Protein AF-A0A1Y2CXF2-F1 (afdb_monomer)

Solvent-accessible surface area (backbone atoms only — not comparable to full-atom values): 12337 Å² total; per-residue (Å²): 125,66,73,63,53,60,56,52,53,52,53,52,51,53,53,52,52,53,52,50,50,51,52,50,50,55,53,60,70,56,58,72,62,42,77,23,60,43,52,67,49,45,52,50,40,55,76,68,58,52,43,32,39,36,32,73,41,56,40,57,37,80,70,71,68,48,72,56,66,70,87,44,50,42,41,35,44,30,26,78,39,49,83,23,34,49,34,32,74,50,54,87,22,40,49,37,45,48,60,24,54,30,40,37,40,32,25,20,22,35,40,19,25,39,38,40,29,52,36,43,35,32,41,40,33,43,29,36,42,27,31,41,40,36,37,47,33,52,60,88,17,33,40,38,39,31,44,33,40,38,40,54,69,49,85,66,75,33,58,45,37,30,39,39,29,43,10,39,36,37,42,31,52,25,39,42,43,38,36,90,35,28,72,49,21,33,30,35,37,38,62,87,82,78,79,61,98,83,57,93,73,50,24,38,37,40,39,30,57,26,41,37,33,8,77,62,62,14,26,51,73,44,75,41,69,61,46,78,45,79,40,81,56,48,81,40,52,57,30,62,74,66,89,72,56,79,92,127

Foldseek 3Di:
DVVVVVVVVVVVVVVVVVVVVVVVVVVVVPQPAQEDAEQVSVVVCLVVLPQHYEDAAAYEHADQEDASDDPALHHAYEYPAQDHEYEYPPQAGDYAYENHCYAHYYHYEYSHEAHAYQHQEYEYELYEYAAAYEYHYAQNGEDEHENYEYDHPDPAADQERYEHEHYAYEAYLYEFEADLSHQEEPYEYEYPPPDDPPDPSAREYEYENYEYANCLRYAHYHYDSHDYDYYNYYYYNHHDDPVNDDDD

Radius of gyration: 22.52 Å; Cα contacts (8 Å, |Δi|>4): 630; chains: 1; bounding box: 72×64×46 Å

Structure (mmCIF, N/CA/C/O backbone):
data_AF-A0A1Y2CXF2-F1
#
_entry.id   AF-A0A1Y2CXF2-F1
#
loop_
_atom_site.group_PDB
_atom_site.id
_atom_site.type_symbol
_atom_site.label_atom_id
_atom_site.label_alt_id
_atom_site.label_comp_id
_atom_site.label_asym_id
_atom_site.label_entity_id
_atom_site.label_seq_id
_atom_site.pdbx_PDB_ins_code
_atom_site.Cartn_x
_atom_site.Cartn_y
_atom_site.Cartn_z
_atom_site.occupancy
_atom_site.B_iso_or_equiv
_atom_site.auth_seq_id
_atom_site.auth_comp_id
_atom_site.auth_asym_id
_atom_site.auth_atom_id
_atom_site.pdbx_PDB_model_num
ATOM 1 N N . MET A 1 1 ? -47.284 -47.252 11.887 1.00 52.62 1 MET A N 1
ATOM 2 C CA . MET A 1 1 ? -47.398 -45.882 11.332 1.00 52.62 1 MET A CA 1
ATOM 3 C C . MET A 1 1 ? -46.716 -44.832 12.223 1.00 52.62 1 MET A C 1
ATOM 5 O O . MET A 1 1 ? -46.352 -43.782 11.717 1.00 52.62 1 MET A O 1
ATOM 9 N N . GLU A 1 2 ? -46.455 -45.125 13.503 1.00 51.06 2 GLU A N 1
ATOM 10 C CA . GLU A 1 2 ? -45.853 -44.188 14.473 1.00 51.06 2 GLU A CA 1
ATOM 11 C C . GLU A 1 2 ? -44.337 -43.960 14.299 1.00 51.06 2 GLU A C 1
ATOM 13 O O . GLU A 1 2 ? -43.835 -42.869 14.559 1.00 51.06 2 GLU A O 1
ATOM 18 N N . THR A 1 3 ? -43.596 -44.937 13.769 1.00 52.00 3 THR A N 1
ATOM 19 C CA . THR A 1 3 ? -42.131 -44.864 13.603 1.00 52.00 3 THR A CA 1
ATOM 20 C C . THR A 1 3 ? -41.674 -43.797 12.599 1.00 52.00 3 THR A C 1
ATOM 22 O O . THR A 1 3 ? -40.593 -43.230 12.744 1.00 52.00 3 THR A O 1
ATOM 25 N N . ASN A 1 4 ? -42.511 -43.465 11.611 1.00 54.91 4 ASN A N 1
ATOM 26 C CA . ASN A 1 4 ? -42.207 -42.425 10.622 1.00 54.91 4 ASN A CA 1
ATOM 27 C C . ASN A 1 4 ? -42.399 -41.002 11.171 1.00 54.91 4 ASN A C 1
ATOM 29 O O . ASN A 1 4 ? -41.762 -40.073 10.678 1.00 54.91 4 ASN A O 1
ATOM 33 N N . PHE A 1 5 ? -43.227 -40.820 12.205 1.00 49.09 5 PHE A N 1
ATOM 34 C CA . PHE A 1 5 ? -43.525 -39.500 12.766 1.00 49.09 5 PHE A CA 1
ATOM 35 C C . PHE A 1 5 ? -42.391 -38.997 13.673 1.00 49.09 5 PHE A C 1
ATOM 37 O O . PHE A 1 5 ? -41.934 -37.863 13.530 1.00 49.09 5 PHE A O 1
ATOM 44 N N . TYR A 1 6 ? -41.839 -39.875 14.520 1.00 48.81 6 TYR A N 1
ATOM 45 C CA . TYR A 1 6 ? -40.684 -39.552 15.369 1.00 48.81 6 TYR A CA 1
ATOM 46 C C . TYR A 1 6 ? -39.416 -39.232 14.564 1.00 48.81 6 TYR A C 1
ATOM 48 O O . TYR A 1 6 ? -38.646 -38.357 14.957 1.00 48.81 6 TYR A O 1
ATOM 56 N N . CYS A 1 7 ? -39.216 -39.887 13.414 1.00 46.75 7 CYS A N 1
ATOM 57 C CA . CYS A 1 7 ? -38.092 -39.597 12.519 1.00 46.75 7 CYS A CA 1
ATOM 58 C C . CYS A 1 7 ? -38.223 -38.224 11.834 1.00 46.75 7 CYS A C 1
ATOM 60 O O . CYS A 1 7 ? -37.221 -37.551 11.591 1.00 46.75 7 CYS A O 1
ATOM 62 N N . LEU A 1 8 ? -39.450 -37.784 11.534 1.00 42.81 8 LEU A N 1
ATOM 63 C CA . LEU A 1 8 ? -39.688 -36.470 10.936 1.00 42.81 8 LEU A CA 1
ATOM 64 C C . LEU A 1 8 ? -39.464 -35.339 11.951 1.00 42.81 8 LEU A C 1
ATOM 66 O O . LEU A 1 8 ? -38.805 -34.350 11.633 1.00 42.81 8 LEU A O 1
ATOM 70 N N . ILE A 1 9 ? -39.962 -35.510 13.181 1.00 50.56 9 ILE A N 1
ATOM 71 C CA . ILE A 1 9 ? -39.799 -34.526 14.261 1.00 50.56 9 ILE A CA 1
ATOM 72 C C . ILE A 1 9 ? -38.324 -34.387 14.652 1.00 50.56 9 ILE A C 1
ATOM 74 O O . ILE A 1 9 ? -37.839 -33.265 14.795 1.00 50.56 9 ILE A O 1
ATOM 78 N N . SER A 1 10 ? -37.579 -35.492 14.763 1.00 50.34 10 SER A N 1
ATOM 79 C CA . SER A 1 10 ? -36.151 -35.430 15.101 1.00 50.34 10 SER A CA 1
ATOM 80 C C . SER A 1 10 ? -35.319 -34.734 14.019 1.00 50.34 10 SER A C 1
ATOM 82 O O . SER A 1 10 ? -34.445 -33.936 14.348 1.00 50.34 10 SER A O 1
ATOM 84 N N . LYS A 1 11 ? -35.629 -34.939 12.730 1.00 48.66 11 LYS A N 1
ATOM 85 C CA . LYS A 1 11 ? -34.981 -34.217 11.618 1.00 48.66 11 LYS A CA 1
ATOM 86 C C . LYS A 1 11 ? -35.267 -32.712 11.633 1.00 48.66 11 LYS A C 1
ATOM 88 O O . LYS A 1 11 ? -34.355 -31.928 11.377 1.00 48.66 11 LYS A O 1
ATOM 93 N N . LEU A 1 12 ? -36.498 -32.311 11.959 1.00 48.59 12 LEU A N 1
ATOM 94 C CA . LEU A 1 12 ? -36.887 -30.899 12.079 1.00 48.59 12 LEU A CA 1
ATOM 95 C C . LEU A 1 12 ? -36.193 -30.204 13.265 1.00 48.59 12 LEU A C 1
ATOM 97 O O . LEU A 1 12 ? -35.735 -29.070 13.127 1.00 48.59 12 LEU A O 1
ATOM 101 N N . TYR A 1 13 ? -36.048 -30.891 14.403 1.00 52.28 13 TYR A N 1
ATOM 102 C CA . TYR A 1 13 ? -35.311 -30.374 15.565 1.00 52.28 13 TYR A CA 1
ATOM 103 C C . TYR A 1 13 ? -33.817 -30.193 15.274 1.00 52.28 13 TYR A C 1
ATOM 105 O O . TYR A 1 13 ? -33.268 -29.123 15.531 1.00 52.28 13 TYR A O 1
ATOM 113 N N . ILE A 1 14 ? -33.183 -31.189 14.644 1.00 59.56 14 ILE A N 1
ATOM 114 C CA . ILE A 1 14 ? -31.771 -31.114 14.239 1.00 59.56 14 ILE A CA 1
ATOM 115 C C . ILE A 1 14 ? -31.542 -29.940 13.273 1.00 59.56 14 ILE A C 1
ATOM 117 O O . ILE A 1 14 ? -30.559 -29.215 13.414 1.00 59.56 14 ILE A O 1
ATOM 121 N N . GLN A 1 15 ? -32.462 -29.689 12.332 1.00 64.38 15 GLN A N 1
ATOM 122 C CA . GLN A 1 15 ? -32.388 -28.514 11.453 1.00 64.38 15 GLN A CA 1
ATOM 123 C C . GLN A 1 15 ? -32.484 -27.187 12.221 1.00 64.38 15 GLN A C 1
ATOM 125 O O . GLN A 1 15 ? -31.713 -26.272 11.938 1.00 64.38 15 GLN A O 1
ATOM 130 N N . SER A 1 16 ? -33.383 -27.077 13.205 1.00 68.31 16 SER A N 1
ATOM 131 C CA . SER A 1 16 ? -33.512 -25.882 14.056 1.00 68.31 16 SER A CA 1
ATOM 132 C C . SER A 1 16 ? -32.234 -25.605 14.856 1.00 68.31 16 SER A C 1
ATOM 134 O O . SER A 1 16 ? -31.790 -24.458 14.942 1.00 68.31 16 SER A O 1
ATOM 136 N N . ASP A 1 17 ? -31.618 -26.640 15.426 1.00 66.94 17 ASP A N 1
ATOM 137 C CA . ASP A 1 17 ? -30.418 -26.479 16.248 1.00 66.94 17 ASP A CA 1
ATOM 138 C C . ASP A 1 17 ? -29.181 -26.150 15.402 1.00 66.94 17 ASP A C 1
ATOM 140 O O . ASP A 1 17 ? -28.388 -25.292 15.789 1.00 66.94 17 ASP A O 1
ATOM 144 N N . ILE A 1 18 ? -29.069 -26.713 14.193 1.00 69.25 18 ILE A N 1
ATOM 145 C CA . ILE A 1 18 ? -28.037 -26.325 13.218 1.00 69.25 18 ILE A CA 1
ATOM 146 C C . ILE A 1 18 ? -28.181 -24.848 12.826 1.00 69.25 18 ILE A C 1
ATOM 148 O O . ILE A 1 18 ? -27.180 -24.136 12.775 1.00 69.25 18 ILE A O 1
ATOM 152 N N . ILE A 1 19 ? -29.407 -24.358 12.599 1.00 67.38 19 ILE A N 1
ATOM 153 C CA . ILE A 1 19 ? -29.660 -22.944 12.272 1.00 67.38 19 ILE A CA 1
ATOM 154 C C . ILE A 1 19 ? -29.266 -22.033 13.439 1.00 67.38 19 ILE A C 1
ATOM 156 O O . ILE A 1 19 ? -28.632 -21.005 13.215 1.00 67.38 19 ILE A O 1
ATOM 160 N N . LYS A 1 20 ? -29.580 -22.410 14.684 1.00 64.44 20 LYS A N 1
ATOM 161 C CA . LYS A 1 20 ? -29.171 -21.646 15.875 1.00 64.44 20 LYS A CA 1
ATOM 162 C C . LYS A 1 20 ? -27.658 -21.619 16.047 1.00 64.44 20 LYS A C 1
ATOM 164 O O . LYS A 1 20 ? -27.123 -20.560 16.350 1.00 64.44 20 LYS A O 1
ATOM 169 N N . ILE A 1 21 ? -26.971 -22.738 15.816 1.00 70.31 21 ILE A N 1
ATOM 170 C CA . ILE A 1 21 ? -25.505 -22.808 15.858 1.00 70.31 21 ILE A CA 1
ATOM 171 C C . ILE A 1 21 ? -24.900 -21.930 14.759 1.00 70.31 21 ILE A C 1
ATOM 173 O O . ILE A 1 21 ? -23.973 -21.180 15.037 1.00 70.31 21 ILE A O 1
ATOM 177 N N . LEU A 1 22 ? -25.452 -21.946 13.542 1.00 58.00 22 LEU A N 1
ATOM 178 C CA . LEU A 1 22 ? -25.033 -21.054 12.454 1.00 58.00 22 LEU A CA 1
ATOM 179 C C . LEU A 1 22 ? -25.252 -19.579 12.803 1.00 58.00 22 LEU A C 1
ATOM 181 O O . LEU A 1 22 ? -24.360 -18.765 12.587 1.00 58.00 22 LEU A O 1
ATOM 185 N N . PHE A 1 23 ? -26.398 -19.234 13.389 1.00 57.88 23 PHE A N 1
ATOM 186 C CA . PHE A 1 23 ? -26.692 -17.869 13.825 1.00 57.88 23 PHE A CA 1
ATOM 187 C C . PHE A 1 23 ? -25.761 -17.431 14.966 1.00 57.88 23 PHE A C 1
ATOM 189 O O . PHE A 1 23 ? -25.253 -16.314 14.959 1.00 57.88 23 PHE A O 1
ATOM 196 N N . PHE A 1 24 ? -25.463 -18.331 15.906 1.00 50.69 24 PHE A N 1
ATOM 197 C CA . PHE A 1 24 ? -24.523 -18.097 17.000 1.00 50.69 24 PHE A CA 1
ATOM 198 C C . PHE A 1 24 ? -23.081 -17.954 16.493 1.00 50.69 24 PHE A C 1
ATOM 200 O O . PHE A 1 24 ? -22.360 -17.076 16.952 1.00 50.69 24 PHE A O 1
ATOM 207 N N . LEU A 1 25 ? -22.676 -18.738 15.489 1.00 51.53 25 LEU A N 1
ATOM 208 C CA . LEU A 1 25 ? -21.384 -18.600 14.811 1.00 51.53 25 LEU A CA 1
ATOM 209 C C . LEU A 1 25 ? -21.285 -17.270 14.052 1.00 51.53 25 LEU A C 1
ATOM 211 O O . LEU A 1 25 ? -20.259 -16.609 14.145 1.00 51.53 25 LEU A O 1
ATOM 215 N N . ILE A 1 26 ? -22.350 -16.823 13.377 1.00 52.09 26 ILE A N 1
ATOM 216 C CA . ILE A 1 26 ? -22.405 -15.498 12.732 1.00 52.09 26 ILE A CA 1
ATOM 217 C C . ILE A 1 26 ? -22.283 -14.371 13.774 1.00 52.09 26 ILE A C 1
ATOM 219 O O . ILE A 1 26 ? -21.580 -13.391 13.536 1.00 52.09 26 ILE A O 1
ATOM 223 N N . ILE A 1 27 ? -22.906 -14.521 14.949 1.00 49.94 27 ILE A N 1
ATOM 224 C CA . ILE A 1 27 ? -22.778 -13.568 16.064 1.00 49.94 27 ILE A CA 1
ATOM 225 C C . ILE A 1 27 ? -21.357 -13.580 16.655 1.00 49.94 27 ILE A C 1
ATOM 227 O O . ILE A 1 27 ? -20.833 -12.517 16.966 1.00 49.94 27 ILE A O 1
ATOM 231 N N . ILE A 1 28 ? -20.699 -14.741 16.759 1.00 49.50 28 ILE A N 1
ATOM 232 C CA . ILE A 1 28 ? -19.307 -14.849 17.237 1.00 49.50 28 ILE A CA 1
ATOM 233 C C . ILE A 1 28 ? -18.312 -14.249 16.230 1.00 49.50 28 ILE A C 1
ATOM 235 O O . ILE A 1 28 ? -17.303 -13.681 16.640 1.00 49.50 28 ILE A O 1
ATOM 239 N N . ILE A 1 29 ? -18.589 -14.337 14.922 1.00 48.34 29 ILE A N 1
ATOM 240 C CA . ILE A 1 29 ? -17.755 -13.722 13.873 1.00 48.34 29 ILE A CA 1
ATOM 241 C C . ILE A 1 29 ? -17.893 -12.187 13.875 1.00 48.34 29 ILE A C 1
ATOM 243 O O . ILE A 1 29 ? -16.961 -11.495 13.464 1.00 48.34 29 ILE A O 1
ATOM 247 N N . ASN A 1 30 ? -18.971 -11.634 14.447 1.00 44.06 30 ASN A N 1
ATOM 248 C CA . ASN A 1 30 ? -19.023 -10.236 14.893 1.00 44.06 30 ASN A CA 1
ATOM 249 C C . ASN A 1 30 ? -18.208 -10.042 16.184 1.00 44.06 30 ASN A C 1
ATOM 251 O O . ASN A 1 30 ? -18.693 -9.528 17.191 1.00 44.06 30 ASN A O 1
ATOM 255 N N . VAL A 1 31 ? -16.932 -10.430 16.141 1.00 57.34 31 VAL A N 1
ATOM 256 C CA . VAL A 1 31 ? -15.910 -9.930 17.058 1.00 57.34 31 VAL A CA 1
ATOM 257 C C . VAL A 1 31 ? -15.985 -8.407 16.988 1.00 57.34 31 VAL A C 1
ATOM 259 O O . VAL A 1 31 ? -15.728 -7.841 15.927 1.00 57.34 31 VAL A O 1
ATOM 262 N N . ASN A 1 32 ? -16.429 -7.797 18.094 1.00 69.62 32 ASN A N 1
ATOM 263 C CA . ASN A 1 32 ? -16.826 -6.394 18.244 1.00 69.62 32 ASN A CA 1
ATOM 264 C C . ASN A 1 32 ? -16.016 -5.442 17.356 1.00 69.62 32 ASN A C 1
ATOM 266 O O . ASN A 1 32 ? -14.945 -4.972 17.742 1.00 69.62 32 ASN A O 1
ATOM 270 N N . ALA A 1 33 ? -16.540 -5.160 16.163 1.00 84.94 33 ALA A N 1
ATOM 271 C CA . ALA A 1 33 ? -16.010 -4.095 15.339 1.00 84.94 33 ALA A CA 1
ATOM 272 C C . ALA A 1 33 ? -16.284 -2.780 16.067 1.00 84.94 33 ALA A C 1
ATOM 274 O O . ALA A 1 33 ? -17.420 -2.526 16.472 1.00 84.94 33 ALA A O 1
ATOM 275 N N . ILE A 1 34 ? -15.257 -1.954 16.243 1.00 91.25 34 ILE A N 1
ATOM 276 C CA . ILE A 1 34 ? -15.450 -0.618 16.800 1.00 91.25 34 ILE A CA 1
ATOM 277 C C . ILE A 1 34 ? -15.646 0.345 15.641 1.00 91.25 34 ILE A C 1
ATOM 279 O O . ILE A 1 34 ? -14.780 0.503 14.779 1.00 91.25 34 ILE A O 1
ATOM 283 N N . GLU A 1 35 ? -16.816 0.967 15.613 1.00 95.75 35 GLU A N 1
ATOM 284 C CA . GLU A 1 35 ? -17.122 2.037 14.678 1.00 95.75 35 GLU A CA 1
ATOM 285 C C . GLU A 1 35 ? -16.543 3.346 15.214 1.00 95.75 35 GLU A C 1
ATOM 287 O O . GLU A 1 35 ? -16.724 3.670 16.387 1.00 95.75 35 GLU A O 1
ATOM 292 N N . VAL A 1 36 ? -15.833 4.085 14.365 1.00 95.44 36 VAL A N 1
ATOM 293 C CA . VAL A 1 36 ? -15.164 5.333 14.746 1.00 95.44 36 VAL A CA 1
ATOM 294 C C . VAL A 1 36 ? -15.432 6.424 13.714 1.00 95.44 36 VAL A C 1
ATOM 296 O O . VAL A 1 36 ? -15.484 6.166 12.508 1.00 95.44 36 VAL A O 1
ATOM 299 N N . SER A 1 37 ? -15.592 7.651 14.190 1.00 97.50 37 SER A N 1
ATOM 300 C CA . SER A 1 37 ? -15.962 8.828 13.399 1.00 97.50 37 SER A CA 1
ATOM 301 C C . SER A 1 37 ? -15.04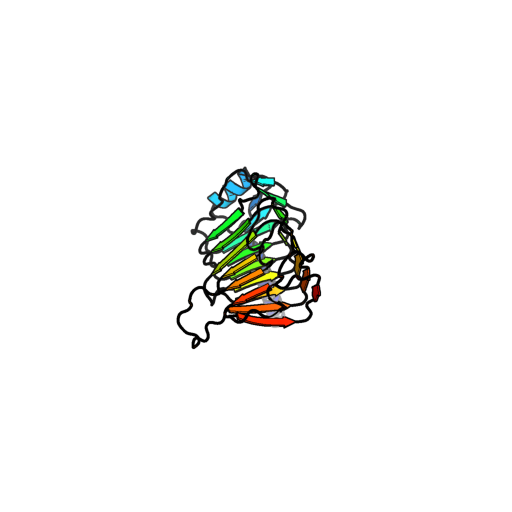3 10.037 13.633 1.00 97.50 37 SER A C 1
ATOM 303 O O . SER A 1 37 ? -15.229 11.100 13.035 1.00 97.50 37 SER A O 1
ATOM 305 N N . ASN A 1 38 ? -14.066 9.915 14.529 1.00 96.12 38 ASN A N 1
ATOM 306 C CA . ASN A 1 38 ? -13.098 10.961 14.843 1.00 96.12 38 ASN A CA 1
ATOM 307 C C . ASN A 1 38 ? -11.798 10.358 15.401 1.00 96.12 38 ASN A C 1
ATOM 309 O O . ASN A 1 38 ? -11.691 9.153 15.641 1.00 96.12 38 ASN A O 1
ATOM 313 N N . GLU A 1 39 ? -10.799 11.219 15.594 1.00 93.25 39 GLU A N 1
ATOM 314 C CA . GLU A 1 39 ? -9.476 10.838 16.092 1.00 93.25 39 GLU A CA 1
ATOM 315 C C . GLU A 1 39 ? -9.514 10.216 17.497 1.00 93.25 39 GLU A C 1
ATOM 317 O O . GLU A 1 39 ? -8.798 9.245 17.745 1.00 93.25 39 GLU A O 1
ATOM 322 N N . ASP A 1 40 ? -10.340 10.736 18.407 1.00 92.44 40 ASP A N 1
ATOM 323 C CA . ASP A 1 40 ? -10.402 10.249 19.789 1.00 92.44 40 ASP A CA 1
ATOM 324 C C . ASP A 1 40 ? -10.997 8.837 19.858 1.00 92.44 40 ASP A C 1
ATOM 326 O O . ASP A 1 40 ? -10.463 7.962 20.539 1.00 92.44 40 ASP A O 1
ATOM 330 N N . GLU A 1 41 ? -12.055 8.571 19.092 1.00 94.38 41 GLU A N 1
ATOM 331 C CA . GLU A 1 41 ? -12.637 7.235 18.944 1.00 94.38 41 GLU A CA 1
ATOM 332 C C . GLU A 1 41 ? -11.648 6.251 18.313 1.00 94.38 41 GLU A C 1
ATOM 334 O O . GLU A 1 41 ? -11.514 5.123 18.791 1.00 94.38 41 GLU A O 1
ATOM 339 N N . PHE A 1 42 ? -10.898 6.683 17.294 1.00 92.19 42 PHE A N 1
ATOM 340 C CA . PHE A 1 42 ? -9.849 5.868 16.681 1.00 92.19 42 PHE A CA 1
ATOM 341 C C . PHE A 1 42 ? -8.740 5.524 17.688 1.00 92.19 42 PHE A C 1
ATOM 343 O O . PHE A 1 42 ? -8.394 4.353 17.845 1.00 92.19 42 PHE A O 1
ATOM 350 N N . LYS A 1 43 ? -8.236 6.511 18.442 1.00 88.56 43 LYS A N 1
ATOM 351 C CA . LYS A 1 43 ? -7.258 6.304 19.529 1.00 88.56 43 LYS A CA 1
ATOM 352 C C . LYS A 1 43 ? -7.773 5.320 20.574 1.00 88.56 43 LYS A C 1
ATOM 354 O O . LYS A 1 43 ? -7.047 4.413 20.982 1.00 88.56 43 LYS A O 1
ATOM 359 N N . ASN A 1 44 ? -9.025 5.478 20.992 1.00 88.31 44 ASN A N 1
ATOM 360 C CA . ASN A 1 44 ? -9.646 4.599 21.974 1.00 88.31 44 ASN A CA 1
ATOM 361 C C . ASN A 1 44 ? -9.768 3.165 21.449 1.00 88.31 44 ASN A C 1
ATOM 363 O O . ASN A 1 44 ? -9.425 2.230 22.170 1.00 88.31 44 ASN A O 1
ATOM 367 N N . ALA A 1 45 ? -10.162 2.979 20.186 1.00 88.88 45 ALA A N 1
ATOM 368 C CA . ALA A 1 45 ? -10.242 1.658 19.569 1.00 88.88 45 ALA A CA 1
ATOM 369 C C . ALA A 1 45 ? -8.884 0.934 19.564 1.00 88.88 45 ALA A C 1
ATOM 371 O O . ALA A 1 45 ? -8.818 -0.259 19.879 1.00 88.88 45 ALA A O 1
ATOM 372 N N . LEU A 1 46 ? -7.801 1.666 19.283 1.00 84.75 46 LEU A N 1
ATOM 373 C CA . LEU A 1 46 ? -6.433 1.145 19.332 1.00 84.75 46 LEU A CA 1
ATOM 374 C C . LEU A 1 46 ? -5.987 0.788 20.752 1.00 84.75 46 LEU A C 1
ATOM 376 O O . LEU A 1 46 ? -5.447 -0.296 20.969 1.00 84.75 46 LEU A O 1
ATOM 380 N N . ASN A 1 47 ? -6.259 1.653 21.731 1.00 82.19 47 ASN A N 1
ATOM 381 C CA . ASN A 1 47 ? -5.916 1.414 23.138 1.00 82.19 47 ASN A CA 1
ATOM 382 C C . ASN A 1 47 ? -6.653 0.203 23.729 1.00 82.19 47 ASN A C 1
ATOM 384 O O . ASN A 1 47 ? -6.111 -0.508 24.578 1.00 82.19 47 ASN A O 1
ATOM 388 N N . LEU A 1 48 ? -7.871 -0.058 23.253 1.00 81.44 48 LEU A N 1
ATOM 389 C CA . LEU A 1 48 ? -8.658 -1.237 23.611 1.00 81.44 48 LEU A CA 1
ATOM 390 C C . LEU A 1 48 ? -8.169 -2.526 22.929 1.00 81.44 48 LEU A C 1
ATOM 392 O O . LEU A 1 48 ? -8.718 -3.589 23.202 1.00 81.44 48 LEU A O 1
ATOM 396 N N . ASN A 1 49 ? -7.113 -2.462 22.106 1.00 77.25 49 ASN A N 1
ATOM 397 C CA . ASN A 1 49 ? -6.581 -3.592 21.340 1.00 77.25 49 ASN A CA 1
ATOM 398 C C . ASN A 1 49 ? -7.645 -4.210 20.416 1.00 77.25 49 ASN A C 1
ATOM 400 O O . ASN A 1 49 ? -7.749 -5.431 20.287 1.00 77.25 49 ASN A O 1
ATOM 404 N N . SER A 1 50 ? -8.461 -3.363 19.790 1.00 80.31 50 SER A N 1
ATOM 405 C CA . SER A 1 50 ? -9.492 -3.817 18.858 1.00 80.31 50 SER A CA 1
ATOM 406 C C . SER A 1 50 ? -8.843 -4.332 17.580 1.00 80.31 50 SER A C 1
ATOM 408 O O . SER A 1 50 ? -8.054 -3.629 16.951 1.00 80.31 50 SER A O 1
ATOM 410 N N . SER A 1 51 ? -9.193 -5.550 17.174 1.00 85.81 51 SER A N 1
ATOM 411 C CA . SER A 1 51 ? -8.692 -6.161 15.939 1.00 85.81 51 SER A CA 1
ATOM 412 C C . SER A 1 51 ? -9.451 -5.709 14.691 1.00 85.81 51 SER A C 1
ATOM 414 O O . SER A 1 51 ? -8.989 -5.967 13.586 1.00 85.81 51 SER A O 1
ATOM 416 N N . ASN A 1 52 ? -10.605 -5.050 14.839 1.00 91.94 52 ASN A N 1
ATOM 417 C CA . ASN A 1 52 ? -11.472 -4.657 13.731 1.00 91.94 52 ASN A CA 1
ATOM 418 C C . ASN A 1 52 ? -12.042 -3.247 13.952 1.00 91.94 52 ASN A C 1
ATOM 420 O O . ASN A 1 52 ? -12.789 -3.016 14.905 1.00 91.94 52 ASN A O 1
ATOM 424 N N . ILE A 1 53 ? -11.675 -2.304 13.084 1.00 93.62 53 ILE A N 1
ATOM 425 C CA . ILE A 1 53 ? -12.016 -0.880 13.190 1.00 93.62 53 ILE A CA 1
ATOM 426 C C . ILE A 1 53 ? -12.712 -0.430 11.907 1.00 93.62 53 ILE A C 1
ATOM 428 O O . ILE A 1 53 ? -12.169 -0.585 10.812 1.00 93.62 53 ILE A O 1
ATOM 432 N N . ILE A 1 54 ? -13.898 0.169 12.047 1.00 96.81 54 ILE A N 1
ATOM 433 C CA . ILE A 1 54 ? -14.708 0.662 10.928 1.00 96.81 54 ILE A CA 1
ATOM 434 C C . ILE A 1 54 ? -14.777 2.188 10.977 1.00 96.81 54 ILE A C 1
ATOM 436 O O . ILE A 1 54 ? -15.424 2.762 11.849 1.00 96.81 54 ILE A O 1
ATOM 440 N N . LEU A 1 55 ? -14.167 2.856 9.999 1.00 97.56 55 LEU A N 1
ATOM 441 C CA . LEU A 1 55 ? -14.238 4.305 9.835 1.00 97.56 55 LEU A CA 1
ATOM 442 C C . LEU A 1 55 ? -15.589 4.699 9.212 1.00 97.56 55 LEU A C 1
ATOM 444 O O . LEU A 1 55 ? -15.871 4.408 8.043 1.00 97.56 55 LEU A O 1
ATOM 448 N N . LYS A 1 56 ? -16.446 5.372 9.979 1.00 97.88 56 LYS A N 1
ATOM 449 C CA . LYS A 1 56 ? -17.762 5.853 9.520 1.00 97.88 56 LYS A CA 1
ATOM 450 C C . LYS A 1 56 ? -17.708 7.209 8.834 1.00 97.88 56 LYS A C 1
ATOM 452 O O . LYS A 1 56 ? -18.551 7.495 7.989 1.00 97.88 56 LYS A O 1
ATOM 457 N N . SER A 1 57 ? -16.710 8.017 9.150 1.00 97.62 57 SER A N 1
ATOM 458 C CA . SER A 1 57 ? -16.522 9.350 8.586 1.00 97.62 57 SER A CA 1
ATOM 459 C C . SER A 1 57 ? -15.048 9.622 8.317 1.00 97.62 57 SER A C 1
ATOM 461 O O . SER A 1 57 ? -14.160 8.926 8.810 1.00 97.62 57 SER A O 1
ATOM 463 N N . SER A 1 58 ? -14.800 10.643 7.501 1.00 98.38 58 SER A N 1
ATOM 464 C CA . SER A 1 58 ? -13.455 11.140 7.233 1.00 98.38 58 SER A CA 1
ATOM 465 C C . SER A 1 58 ? -12.959 11.997 8.394 1.00 98.38 58 SER A C 1
ATOM 467 O O . SER A 1 58 ? -13.679 12.884 8.854 1.00 98.38 58 SER A O 1
ATOM 469 N N . PHE A 1 59 ? -11.718 11.787 8.823 1.00 96.69 59 PHE A N 1
ATOM 470 C CA . PHE A 1 59 ? -11.073 12.601 9.852 1.00 96.69 59 PHE A CA 1
ATOM 471 C C . PHE A 1 59 ? -9.551 12.602 9.683 1.00 96.69 59 PHE A C 1
ATOM 473 O O . PHE A 1 59 ? -8.974 11.762 8.989 1.00 96.69 59 PHE A O 1
ATOM 480 N N . SER A 1 60 ? -8.909 13.576 10.327 1.00 95.06 60 SER A N 1
ATOM 481 C CA . SER A 1 60 ? -7.454 13.703 10.355 1.00 95.06 60 SER A CA 1
ATOM 482 C C . SER A 1 60 ? -6.906 13.291 11.708 1.00 95.06 60 SER A C 1
ATOM 484 O O . SER A 1 60 ? -7.483 13.642 12.732 1.00 95.06 60 SER A O 1
ATOM 486 N N . LEU A 1 61 ? -5.765 12.617 11.696 1.00 92.06 61 LEU A N 1
ATOM 487 C CA . LEU A 1 61 ? -4.976 12.305 12.875 1.00 92.06 61 LEU A CA 1
ATOM 488 C C . LEU A 1 61 ? -3.892 13.374 13.077 1.00 92.06 61 LEU A C 1
ATOM 490 O O . LEU A 1 61 ? -3.200 13.745 12.124 1.00 92.06 61 LEU A O 1
ATOM 494 N N . ASP A 1 62 ? -3.758 13.878 14.303 1.00 85.25 62 ASP A N 1
ATOM 495 C CA . ASP A 1 62 ? -2.801 14.935 14.655 1.00 85.25 62 ASP A CA 1
ATOM 496 C C . ASP A 1 62 ? -1.421 14.382 15.032 1.00 85.25 62 ASP A C 1
ATOM 498 O O . ASP A 1 62 ? -0.400 15.014 14.784 1.00 85.25 62 ASP A O 1
ATOM 502 N N . ASN A 1 63 ? -1.386 13.178 15.610 1.00 69.50 63 ASN A N 1
ATOM 503 C CA . ASN A 1 63 ? -0.149 12.578 16.103 1.00 69.50 63 ASN A CA 1
ATOM 504 C C . ASN A 1 63 ? 0.770 12.061 14.994 1.00 69.50 63 ASN A C 1
ATOM 506 O O . ASN A 1 63 ? 0.325 11.502 13.988 1.00 69.50 63 ASN A O 1
ATOM 510 N N . ASP A 1 64 ? 2.074 12.177 15.265 1.00 59.69 64 ASP A N 1
ATOM 511 C CA . ASP A 1 64 ? 3.124 11.829 14.316 1.00 59.69 64 ASP A CA 1
ATOM 512 C C . ASP A 1 64 ? 3.229 10.335 14.002 1.00 59.69 64 ASP A C 1
ATOM 514 O O . ASP A 1 64 ? 3.610 9.970 12.892 1.00 59.69 64 ASP A O 1
ATOM 518 N N . TYR A 1 65 ? 2.842 9.475 14.950 1.00 54.19 65 TYR A N 1
ATOM 519 C CA . TYR A 1 65 ? 2.995 8.029 14.832 1.00 54.19 65 TYR A CA 1
ATOM 520 C C . TYR A 1 65 ? 1.873 7.284 15.552 1.00 54.19 65 TYR A C 1
ATOM 522 O O . TYR A 1 65 ? 1.696 7.420 16.763 1.00 54.19 65 TYR A O 1
ATOM 530 N N . TYR A 1 66 ? 1.170 6.423 14.819 1.00 61.62 66 TYR A N 1
ATOM 531 C CA . TYR A 1 66 ? 0.343 5.371 15.404 1.00 61.62 66 TYR A CA 1
ATOM 532 C C . TYR A 1 66 ? 1.065 4.044 15.201 1.00 61.62 66 TYR A C 1
ATOM 534 O O . TYR A 1 66 ? 0.869 3.368 14.192 1.00 61.62 66 TYR A O 1
ATOM 542 N N . MET A 1 67 ? 1.945 3.704 16.148 1.00 56.34 67 MET A N 1
ATOM 543 C CA . MET A 1 67 ? 2.431 2.334 16.294 1.00 56.34 67 MET A CA 1
ATOM 544 C C . MET A 1 67 ? 1.291 1.498 16.859 1.00 56.34 67 MET A C 1
ATOM 546 O O . MET A 1 67 ? 0.910 1.632 18.023 1.00 56.34 67 MET A O 1
ATOM 550 N N . LEU A 1 68 ? 0.736 0.649 16.011 1.00 60.12 68 LEU A N 1
ATOM 551 C CA . LEU A 1 68 ? -0.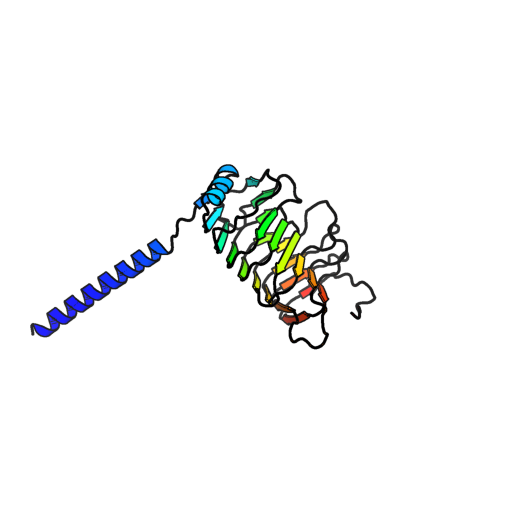293 -0.298 16.399 1.00 60.12 68 LEU A CA 1
ATOM 552 C C . LEU A 1 68 ? 0.415 -1.396 17.217 1.00 60.12 68 LEU A C 1
ATOM 554 O O . LEU A 1 68 ? 1.338 -2.044 16.728 1.00 60.12 68 LEU A O 1
ATOM 558 N N . ASN A 1 69 ? 0.104 -1.483 18.515 1.00 53.97 69 ASN A N 1
ATOM 559 C CA . ASN A 1 69 ? 0.888 -2.250 19.488 1.00 53.97 69 ASN A CA 1
ATOM 560 C C . ASN A 1 69 ? 0.611 -3.768 19.395 1.00 53.97 69 ASN A C 1
ATOM 562 O O . ASN A 1 69 ? -0.527 -4.203 19.209 1.00 53.97 69 ASN A O 1
ATOM 566 N N . SER A 1 70 ? 1.658 -4.567 19.610 1.00 54.78 70 SER A N 1
ATOM 567 C CA . SER A 1 70 ? 1.808 -6.002 19.298 1.00 54.78 70 SER A CA 1
ATOM 568 C C . SER A 1 70 ? 0.951 -6.985 20.108 1.00 54.78 70 SER A C 1
ATOM 570 O O . SER A 1 70 ? 1.113 -8.200 19.992 1.00 54.78 70 SER A O 1
ATOM 572 N N . LYS A 1 71 ? 0.024 -6.505 20.947 1.00 67.88 71 LYS A N 1
ATOM 573 C CA . LYS A 1 71 ? -0.858 -7.400 21.720 1.00 67.88 71 LYS A CA 1
ATOM 574 C C . LYS A 1 71 ? -1.866 -8.121 20.836 1.00 67.88 71 LYS A C 1
ATOM 576 O O . LYS A 1 71 ? -2.293 -9.225 21.170 1.00 67.88 71 LYS A O 1
ATOM 581 N N . VAL A 1 72 ? -2.250 -7.500 19.726 1.00 78.44 72 VAL A N 1
ATOM 582 C CA . VAL A 1 72 ? -3.145 -8.102 18.745 1.00 78.44 72 VAL A CA 1
ATOM 583 C C . VAL A 1 72 ? -2.307 -8.613 17.590 1.00 78.44 72 VAL A C 1
ATOM 585 O O . VAL A 1 72 ? -1.558 -7.859 16.984 1.00 78.44 72 VAL A O 1
ATOM 588 N N . LYS A 1 73 ? -2.459 -9.893 17.260 1.00 87.19 73 LYS A N 1
ATOM 589 C CA . LYS A 1 73 ? -1.768 -10.515 16.124 1.00 87.19 73 LYS A CA 1
ATOM 590 C C . LYS A 1 73 ? -2.369 -10.128 14.773 1.00 87.19 73 LYS A C 1
ATOM 592 O O .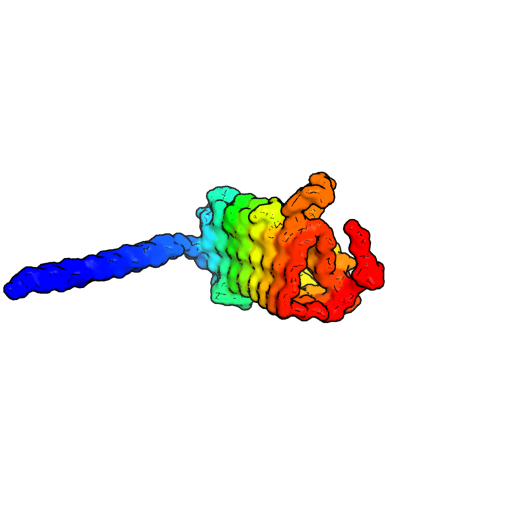 LYS A 1 73 ? -1.723 -10.283 13.741 1.00 87.19 73 LYS A O 1
ATOM 597 N N . SER A 1 74 ? -3.606 -9.638 14.766 1.00 90.12 74 SER A N 1
ATOM 598 C CA . SER A 1 74 ? -4.357 -9.331 13.551 1.00 90.12 74 SER A CA 1
ATOM 599 C C . SER A 1 74 ? -5.095 -8.007 13.678 1.00 90.12 74 SER A C 1
ATOM 601 O O . SER A 1 74 ? -5.789 -7.791 14.669 1.00 90.12 74 SER A O 1
ATOM 603 N N . ILE A 1 75 ? -4.989 -7.144 12.674 1.00 91.75 75 ILE A N 1
ATOM 604 C CA . ILE A 1 75 ? -5.735 -5.886 12.627 1.00 91.75 75 ILE A CA 1
ATOM 605 C C . ILE A 1 75 ? -6.391 -5.686 11.265 1.00 91.75 75 ILE A C 1
ATOM 607 O O . ILE A 1 75 ? -5.780 -5.918 10.224 1.00 91.75 75 ILE A O 1
ATOM 611 N N . ARG A 1 76 ? -7.638 -5.222 11.292 1.00 94.56 76 ARG A N 1
ATOM 612 C CA . ARG A 1 76 ? -8.444 -4.868 10.131 1.00 94.56 76 ARG A CA 1
ATOM 613 C C . ARG A 1 76 ? -8.963 -3.439 10.288 1.00 94.56 76 ARG A C 1
ATOM 615 O O . ARG A 1 76 ? -9.625 -3.129 11.276 1.00 94.56 76 ARG A O 1
ATOM 622 N N . ILE A 1 77 ? -8.655 -2.571 9.325 1.00 95.44 77 ILE A N 1
ATOM 623 C CA . ILE A 1 77 ? -9.117 -1.176 9.264 1.00 95.44 77 ILE A CA 1
ATOM 624 C C . ILE A 1 77 ? -9.907 -0.984 7.972 1.00 95.44 77 ILE A C 1
ATOM 626 O O . ILE A 1 77 ? -9.366 -1.125 6.876 1.00 95.44 77 ILE A O 1
ATOM 630 N N . ILE A 1 78 ? -11.188 -0.645 8.095 1.00 97.25 78 ILE A N 1
ATOM 631 C CA . ILE A 1 78 ? -12.123 -0.603 6.968 1.00 97.25 78 ILE A CA 1
ATOM 632 C C . ILE A 1 78 ? -12.810 0.752 6.929 1.00 97.25 78 ILE A C 1
ATOM 634 O O . ILE A 1 78 ? -13.306 1.224 7.948 1.00 97.25 78 ILE A O 1
ATOM 638 N N . GLY A 1 79 ? -12.921 1.367 5.758 1.00 97.81 79 GLY A N 1
ATOM 639 C CA . GLY A 1 79 ? -13.860 2.468 5.567 1.00 97.81 79 GLY A CA 1
ATOM 640 C C . GLY A 1 79 ? -15.268 1.945 5.323 1.00 97.81 79 GLY A C 1
ATOM 641 O O . GLY A 1 79 ? -15.485 1.005 4.560 1.00 97.81 79 GLY A O 1
ATOM 642 N N . SER A 1 80 ? -16.270 2.597 5.905 1.00 95.88 80 SER A N 1
ATOM 643 C CA . SER A 1 80 ? -17.674 2.350 5.541 1.00 95.88 80 SER A CA 1
ATOM 644 C C . SER A 1 80 ? -17.943 2.575 4.045 1.00 95.88 80 SER A C 1
ATOM 646 O O . SER A 1 80 ? -18.864 1.988 3.480 1.00 95.88 80 SER A O 1
ATOM 648 N N . SER A 1 81 ? -17.107 3.379 3.382 1.00 93.50 81 SER A N 1
ATOM 649 C CA . SER A 1 81 ? -17.011 3.487 1.929 1.00 93.50 81 SER A CA 1
ATOM 650 C C . SER A 1 81 ? -15.607 3.934 1.517 1.00 93.50 81 SER A C 1
ATOM 652 O O . SER A 1 81 ? -14.935 4.626 2.282 1.00 93.50 81 SER A O 1
ATOM 654 N N . LYS A 1 82 ? -15.215 3.672 0.262 1.00 90.25 82 LYS A N 1
ATOM 655 C CA . LYS A 1 82 ? -13.951 4.145 -0.338 1.00 90.25 82 LYS A CA 1
ATOM 656 C C . LYS A 1 82 ? -13.728 5.663 -0.242 1.00 90.25 82 LYS A C 1
ATOM 658 O O . LYS A 1 82 ? -12.592 6.127 -0.331 1.00 90.25 82 LYS A O 1
ATOM 663 N N . ASN A 1 83 ? -14.803 6.430 -0.064 1.00 93.31 83 ASN A N 1
ATOM 664 C CA . ASN A 1 83 ? -14.771 7.887 0.063 1.00 93.31 83 ASN A CA 1
ATOM 665 C C . ASN A 1 83 ? -14.467 8.365 1.489 1.00 93.31 83 ASN A C 1
ATOM 667 O O . ASN A 1 83 ? -14.225 9.554 1.682 1.00 93.31 83 ASN A O 1
ATOM 671 N N . VAL A 1 84 ? -14.490 7.469 2.479 1.00 98.06 84 VAL A N 1
ATOM 672 C CA . VAL A 1 84 ? -14.010 7.782 3.824 1.00 98.06 84 VAL A CA 1
ATOM 673 C C . VAL A 1 84 ? -12.507 7.992 3.757 1.00 98.06 84 VAL A C 1
ATOM 675 O O . VAL A 1 84 ? -11.769 7.108 3.323 1.00 98.06 84 VAL A O 1
ATOM 678 N N . THR A 1 85 ? -12.067 9.169 4.183 1.00 97.94 85 THR A N 1
ATOM 679 C CA . THR A 1 85 ? -10.666 9.571 4.144 1.00 97.94 85 THR A CA 1
ATOM 680 C C . THR A 1 85 ? -10.075 9.569 5.541 1.00 97.94 85 THR A C 1
ATOM 682 O O . THR A 1 85 ? -10.515 10.330 6.400 1.00 97.94 85 THR A O 1
ATOM 685 N N . LEU A 1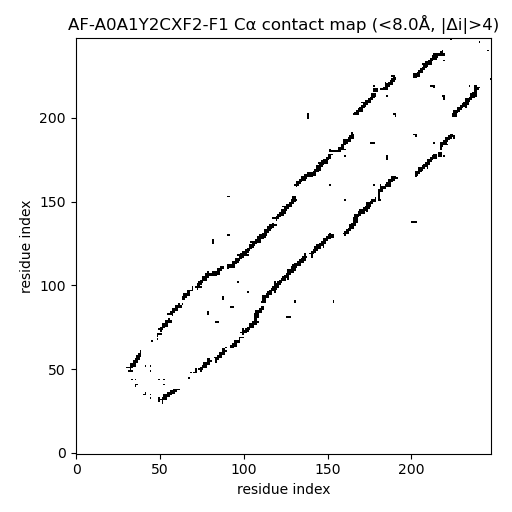 86 ? -9.035 8.763 5.732 1.00 96.25 86 LEU A N 1
ATOM 686 C CA . LEU A 1 86 ? -8.115 8.889 6.851 1.00 96.25 86 LEU A CA 1
ATOM 687 C C . LEU A 1 86 ? -6.928 9.747 6.409 1.00 96.25 86 LEU A C 1
ATOM 689 O O . LEU A 1 86 ? -6.153 9.357 5.530 1.00 96.25 86 LEU A O 1
ATOM 693 N N . SER A 1 87 ? -6.800 10.931 6.995 1.00 95.75 87 SER A N 1
ATOM 694 C CA . SER A 1 87 ? -5.702 11.860 6.722 1.00 95.75 87 SER A CA 1
ATOM 695 C C . SER A 1 87 ? -4.824 12.074 7.945 1.00 95.75 87 SER A C 1
ATOM 697 O O . SER A 1 87 ? -5.195 11.755 9.071 1.00 95.75 87 SER A O 1
ATOM 699 N N . PHE A 1 88 ? -3.648 12.648 7.723 1.00 93.38 88 PHE A N 1
ATOM 700 C CA . PHE A 1 88 ? -2.733 13.063 8.779 1.00 93.38 88 PHE A CA 1
ATOM 701 C C . PHE A 1 88 ? -2.506 14.566 8.654 1.00 93.38 88 PHE A C 1
ATOM 703 O O . PHE A 1 88 ? -2.356 15.070 7.537 1.00 93.38 88 PHE A O 1
ATOM 710 N N . LYS A 1 89 ? -2.498 15.304 9.774 1.00 91.44 89 LYS A N 1
ATOM 711 C CA . LYS A 1 89 ? -2.268 16.761 9.728 1.00 91.44 89 LYS A CA 1
ATOM 712 C C . LYS A 1 89 ? -0.908 17.098 9.120 1.00 91.44 89 LYS A C 1
AT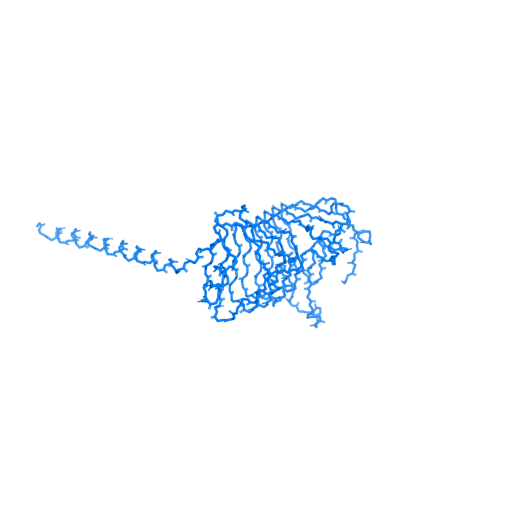OM 714 O O . LYS A 1 89 ? -0.793 18.051 8.353 1.00 91.44 89 LYS A O 1
ATOM 719 N N . ASN A 1 90 ? 0.097 16.282 9.421 1.00 89.88 90 ASN A N 1
ATOM 720 C CA . ASN A 1 90 ? 1.360 16.261 8.705 1.00 89.88 90 ASN A CA 1
ATOM 721 C C . ASN A 1 90 ? 1.343 15.096 7.706 1.00 89.88 90 ASN A C 1
ATOM 723 O O . ASN A 1 90 ? 1.293 13.925 8.077 1.00 89.88 90 ASN A O 1
ATOM 727 N N . GLU A 1 91 ? 1.395 15.442 6.419 1.00 85.56 91 GLU A N 1
ATOM 728 C CA . GLU A 1 91 ? 1.274 14.493 5.312 1.00 85.56 91 GLU A CA 1
ATOM 729 C C . GLU A 1 91 ? 2.387 13.435 5.284 1.00 85.56 91 GLU A C 1
ATOM 731 O O . GLU A 1 91 ? 2.218 12.431 4.604 1.00 85.56 91 GLU A O 1
ATOM 736 N N . PHE A 1 92 ? 3.504 13.629 5.997 1.00 87.50 92 PHE A N 1
ATOM 737 C CA . PHE A 1 92 ? 4.610 12.663 6.083 1.00 87.50 92 PHE A CA 1
ATOM 738 C C 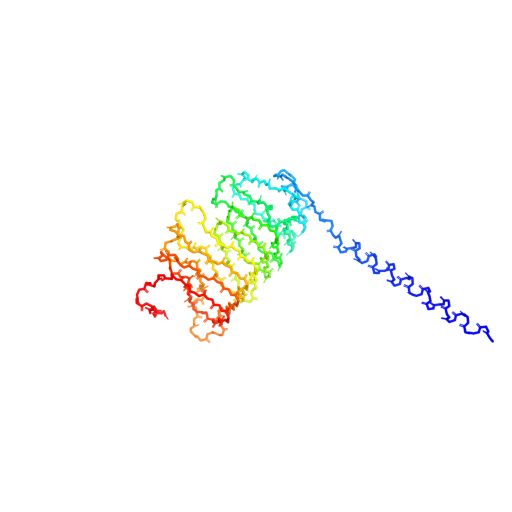. PHE A 1 92 ? 4.390 11.562 7.119 1.00 87.50 92 PHE A C 1
ATOM 740 O O . PHE A 1 92 ? 5.189 10.627 7.184 1.00 87.50 92 PHE A O 1
ATOM 747 N N . ASN A 1 93 ? 3.333 11.670 7.912 1.00 91.31 93 ASN A N 1
ATOM 748 C CA . ASN A 1 93 ? 2.982 10.675 8.910 1.00 91.31 93 ASN A CA 1
ATOM 749 C C . ASN A 1 93 ? 2.112 9.587 8.283 1.00 91.31 93 ASN A C 1
ATOM 751 O O . ASN A 1 93 ? 1.665 9.701 7.135 1.00 91.31 93 ASN A O 1
ATOM 755 N N . GLY A 1 94 ? 1.898 8.507 9.023 1.00 92.38 94 GLY A N 1
ATOM 756 C CA . GLY A 1 94 ? 1.221 7.341 8.491 1.00 92.38 94 GLY A CA 1
ATOM 757 C C . GLY A 1 94 ? 0.753 6.347 9.539 1.00 92.38 94 GLY A C 1
ATOM 758 O O . GLY A 1 94 ? 0.870 6.558 10.748 1.00 92.38 94 GLY A O 1
ATOM 759 N N . LEU A 1 95 ? 0.212 5.240 9.039 1.00 93.75 95 LEU A N 1
ATOM 760 C CA . LEU A 1 95 ? -0.020 4.046 9.844 1.00 93.75 95 LEU A CA 1
ATOM 761 C C . LEU A 1 95 ? 1.234 3.176 9.808 1.00 93.75 95 LEU A C 1
ATOM 763 O O . LEU A 1 95 ? 1.754 2.893 8.727 1.00 93.75 95 LEU A O 1
ATOM 767 N N . HIS A 1 96 ? 1.682 2.736 10.983 1.00 92.19 96 HIS A N 1
ATOM 768 C CA . HIS A 1 96 ? 2.857 1.885 11.132 1.00 92.19 96 HIS A CA 1
ATOM 769 C C . HIS A 1 96 ? 2.433 0.549 11.748 1.00 92.19 96 HIS A C 1
ATOM 771 O O . HIS A 1 96 ? 2.110 0.465 12.936 1.00 92.19 96 HIS A O 1
ATOM 777 N N . PHE A 1 97 ? 2.432 -0.493 10.924 1.00 92.56 97 PHE A N 1
ATOM 778 C CA . PHE A 1 97 ? 2.175 -1.870 11.326 1.00 92.56 97 PHE A CA 1
ATOM 779 C C . PHE A 1 97 ? 3.517 -2.559 11.556 1.00 92.56 97 PHE A C 1
ATOM 781 O O . PHE A 1 97 ? 4.341 -2.611 10.644 1.00 92.56 97 PHE A O 1
ATOM 788 N N . ASN A 1 98 ? 3.741 -3.079 12.761 1.00 91.31 98 ASN A N 1
ATOM 789 C CA . ASN A 1 98 ? 4.961 -3.803 13.100 1.00 91.31 98 ASN A CA 1
ATOM 790 C C . ASN A 1 98 ? 4.614 -5.166 13.703 1.00 91.31 98 ASN A C 1
ATOM 792 O O . ASN A 1 98 ? 3.884 -5.218 14.688 1.00 91.31 98 ASN A O 1
ATOM 796 N N . GLU A 1 99 ? 5.159 -6.240 13.129 1.00 91.81 99 GLU A N 1
ATOM 797 C CA . GLU A 1 99 ? 5.079 -7.609 13.671 1.00 91.81 99 GLU A CA 1
ATOM 798 C C . GLU A 1 99 ? 3.648 -8.173 13.801 1.00 91.81 99 GLU A C 1
ATOM 800 O O . GLU A 1 99 ? 3.351 -8.970 14.691 1.00 91.81 99 GLU A O 1
ATOM 805 N N . TYR A 1 100 ? 2.747 -7.795 12.889 1.00 90.88 100 TYR A N 1
ATOM 806 C CA . TYR A 1 100 ? 1.411 -8.392 12.798 1.00 90.88 100 TYR A CA 1
ATOM 807 C C . TYR A 1 100 ? 1.436 -9.701 12.000 1.00 90.88 100 TYR A C 1
ATOM 809 O O . TYR A 1 100 ? 1.985 -9.770 10.903 1.00 90.88 100 TYR A O 1
ATOM 817 N N . GLU A 1 101 ? 0.747 -10.735 12.477 1.00 92.81 101 GLU A N 1
ATOM 818 C CA . GLU A 1 101 ? 0.494 -11.931 11.663 1.00 92.81 101 GLU A CA 1
ATOM 819 C C . GLU A 1 101 ? -0.445 -11.593 10.496 1.00 92.81 101 GLU A C 1
ATOM 821 O O . GLU A 1 101 ? -0.246 -12.068 9.375 1.00 92.81 101 GLU A O 1
ATOM 826 N N . HIS A 1 102 ? -1.443 -10.735 10.740 1.00 94.44 102 HIS A N 1
ATOM 827 C CA . HIS A 1 102 ? -2.385 -10.304 9.713 1.00 94.44 102 HIS A CA 1
ATOM 828 C C . HIS A 1 102 ? -2.681 -8.802 9.750 1.00 94.44 102 HIS A C 1
ATOM 830 O O . HIS A 1 102 ? -3.044 -8.258 10.792 1.00 94.44 102 HIS A O 1
ATOM 836 N N . VAL A 1 103 ? -2.582 -8.143 8.598 1.00 95.44 103 VAL A N 1
ATOM 837 C CA . VAL A 1 103 ? -3.001 -6.750 8.407 1.00 95.44 103 VAL A CA 1
ATOM 838 C C . VAL A 1 103 ? -3.978 -6.690 7.246 1.00 95.44 103 VAL A C 1
ATOM 840 O O . VAL A 1 103 ? -3.682 -7.178 6.157 1.00 95.44 103 VAL A O 1
ATOM 843 N N . GLU A 1 104 ? -5.119 -6.049 7.450 1.00 97.56 104 GLU A N 1
ATOM 844 C CA . GLU A 1 104 ? -6.095 -5.799 6.398 1.00 97.56 104 GLU A CA 1
ATOM 845 C C . GLU A 1 104 ? -6.516 -4.327 6.395 1.00 97.56 104 GLU A C 1
ATOM 847 O O . GLU A 1 104 ? -6.919 -3.774 7.418 1.00 97.56 104 GLU A O 1
ATOM 852 N N . ILE A 1 105 ? -6.413 -3.680 5.235 1.00 98.06 105 ILE A N 1
ATOM 853 C CA . ILE A 1 105 ? -6.850 -2.299 5.022 1.00 98.06 105 ILE A CA 1
ATOM 854 C C . ILE A 1 105 ? -7.787 -2.282 3.821 1.00 98.06 105 ILE A C 1
ATOM 856 O O . ILE A 1 105 ? -7.371 -2.624 2.711 1.00 98.06 105 ILE A O 1
ATOM 860 N N . GLU A 1 106 ? -9.038 -1.873 4.027 1.00 98.38 106 GLU A N 1
ATOM 861 C CA . GLU A 1 106 ? -10.076 -2.037 3.011 1.00 98.38 106 GLU A CA 1
ATOM 862 C C . GLU A 1 106 ? -10.978 -0.807 2.833 1.00 98.38 106 GLU A C 1
ATOM 864 O O . GLU A 1 106 ? -11.412 -0.182 3.796 1.00 98.38 106 GLU A O 1
ATOM 869 N N . ASN A 1 107 ? -11.340 -0.502 1.581 1.00 98.25 107 ASN A N 1
ATOM 870 C CA . ASN A 1 107 ? -12.468 0.379 1.253 1.00 98.25 107 ASN A CA 1
ATOM 871 C C . ASN A 1 107 ? -12.361 1.780 1.883 1.00 98.25 107 ASN A C 1
ATOM 873 O O . ASN A 1 107 ? -13.338 2.288 2.420 1.00 98.25 107 ASN A O 1
ATOM 877 N N . LEU A 1 108 ? -11.187 2.417 1.819 1.00 98.25 108 LEU A N 1
ATOM 878 C CA . LEU A 1 108 ? -10.983 3.788 2.302 1.00 98.25 108 LEU A CA 1
ATOM 879 C C . LEU A 1 108 ? -9.926 4.554 1.489 1.00 98.25 108 LEU A C 1
ATOM 881 O O . LEU A 1 108 ? -9.192 3.981 0.681 1.00 98.25 108 LEU A O 1
ATOM 885 N N . SER A 1 109 ? -9.856 5.865 1.691 1.00 98.44 109 SER A N 1
ATOM 886 C CA . SER A 1 109 ? -8.838 6.749 1.119 1.00 98.44 109 SER A CA 1
ATOM 887 C C . SER A 1 109 ? -7.827 7.158 2.191 1.00 98.44 109 SER A C 1
ATOM 889 O O . SER A 1 109 ? -8.215 7.590 3.270 1.00 98.44 109 SER A O 1
ATOM 891 N N . ILE A 1 110 ? -6.530 7.045 1.906 1.00 97.38 110 ILE A N 1
ATOM 892 C CA . ILE A 1 110 ? -5.453 7.343 2.861 1.00 97.38 110 ILE A CA 1
ATOM 893 C C . ILE A 1 110 ? -4.600 8.485 2.332 1.00 97.38 110 ILE A C 1
ATOM 895 O O . ILE A 1 110 ? -3.971 8.378 1.277 1.00 97.38 110 ILE A O 1
ATOM 899 N N . HIS A 1 111 ? -4.576 9.581 3.083 1.00 96.44 111 HIS A N 1
ATOM 900 C CA . HIS A 1 111 ? -3.755 10.759 2.817 1.00 96.44 111 HIS A CA 1
ATOM 901 C C . HIS A 1 111 ? -2.606 10.799 3.827 1.00 96.44 111 HIS A C 1
ATOM 903 O O . HIS A 1 111 ? -2.623 11.583 4.773 1.00 96.44 111 HIS A O 1
ATOM 909 N N . GLY A 1 112 ? -1.642 9.905 3.630 1.00 94.75 112 GLY A N 1
ATOM 910 C CA . GLY A 1 112 ? -0.481 9.700 4.489 1.00 94.75 112 GLY A CA 1
ATOM 911 C C . GLY A 1 112 ? 0.287 8.452 4.068 1.00 94.75 112 GLY A C 1
ATOM 912 O O . GLY A 1 112 ? -0.055 7.808 3.071 1.00 94.75 112 GLY A O 1
ATOM 913 N N . ASN A 1 113 ? 1.333 8.130 4.818 1.00 95.69 113 ASN A N 1
ATOM 914 C CA . ASN A 1 113 ? 2.172 6.963 4.582 1.00 95.69 113 ASN A CA 1
ATOM 915 C C . ASN A 1 113 ? 1.554 5.675 5.146 1.00 95.69 113 ASN A C 1
ATOM 917 O O . ASN A 1 113 ? 0.724 5.697 6.057 1.00 95.69 113 ASN A O 1
ATOM 921 N N . LEU A 1 114 ? 1.993 4.545 4.603 1.00 96.50 114 LEU A N 1
ATOM 922 C CA . LEU A 1 114 ? 1.727 3.210 5.120 1.00 96.50 114 LEU A CA 1
ATOM 923 C C . LEU A 1 114 ? 3.052 2.472 5.258 1.00 96.50 114 LEU A C 1
ATOM 925 O O . LEU A 1 114 ? 3.700 2.203 4.248 1.00 96.50 114 LEU A O 1
ATOM 929 N N . ASP A 1 115 ? 3.414 2.112 6.484 1.00 95.81 115 ASP A N 1
ATOM 930 C CA . ASP A 1 115 ? 4.603 1.318 6.773 1.00 95.81 115 ASP A CA 1
ATOM 931 C C . ASP A 1 115 ? 4.190 -0.055 7.312 1.00 95.81 115 ASP A C 1
ATOM 933 O O . ASP A 1 115 ? 3.510 -0.158 8.332 1.00 95.81 115 ASP A O 1
ATOM 937 N N . ILE A 1 116 ? 4.610 -1.113 6.622 1.00 95.44 116 ILE A N 1
ATOM 938 C CA . ILE A 1 116 ? 4.330 -2.515 6.944 1.00 95.44 116 ILE A CA 1
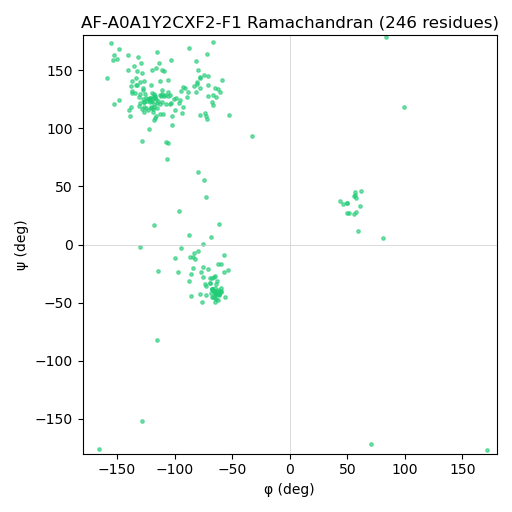ATOM 939 C C . ILE A 1 116 ? 5.665 -3.186 7.230 1.00 95.44 116 ILE A C 1
ATOM 941 O O . ILE A 1 116 ? 6.474 -3.374 6.322 1.00 95.44 116 ILE A O 1
ATOM 945 N N . ILE A 1 117 ? 5.915 -3.518 8.488 1.00 93.19 117 ILE A N 1
ATOM 946 C CA . ILE A 1 117 ? 7.207 -4.021 8.948 1.00 93.19 117 ILE A CA 1
ATOM 947 C C . ILE A 1 117 ? 6.988 -5.379 9.600 1.00 93.19 117 ILE A C 1
ATOM 949 O O . ILE A 1 117 ? 6.169 -5.518 10.507 1.00 93.19 117 ILE A O 1
ATOM 953 N N . ASN A 1 118 ? 7.714 -6.390 9.129 1.00 92.06 118 ASN A N 1
ATOM 954 C CA . ASN A 1 118 ? 7.665 -7.756 9.643 1.00 92.06 118 ASN A CA 1
ATOM 955 C C . ASN A 1 118 ? 6.241 -8.330 9.777 1.00 92.06 118 ASN A C 1
ATOM 957 O O . ASN A 1 118 ? 5.965 -9.084 10.708 1.00 92.06 118 ASN A O 1
ATOM 961 N N . CYS A 1 119 ? 5.335 -7.985 8.860 1.00 93.44 119 CYS A N 1
ATOM 962 C CA . CYS A 1 119 ? 3.960 -8.475 8.886 1.00 93.44 119 CYS A CA 1
ATOM 963 C C . CYS A 1 119 ? 3.804 -9.704 7.981 1.00 93.44 119 CYS A C 1
ATOM 965 O O . CYS A 1 119 ? 4.108 -9.630 6.790 1.00 93.44 119 CYS A O 1
ATOM 967 N N . THR A 1 120 ? 3.314 -10.825 8.520 1.00 94.06 120 THR A N 1
ATOM 968 C CA . THR A 1 120 ? 3.304 -12.115 7.806 1.00 94.06 120 THR A CA 1
ATOM 969 C C . THR A 1 120 ? 2.364 -12.118 6.605 1.00 94.06 120 THR A C 1
ATOM 971 O O . THR A 1 120 ? 2.741 -12.597 5.537 1.00 94.06 120 THR A O 1
ATOM 974 N N . ASN A 1 121 ? 1.149 -11.592 6.759 1.00 96.75 121 ASN A N 1
ATOM 975 C CA . ASN A 1 121 ? 0.163 -11.533 5.686 1.00 96.75 121 ASN A CA 1
ATOM 976 C C . ASN A 1 121 ? -0.570 -10.190 5.688 1.00 96.75 121 ASN A C 1
ATOM 978 O O . ASN A 1 121 ? -1.374 -9.920 6.580 1.00 96.75 121 ASN A O 1
ATOM 982 N N . THR A 1 122 ? -0.322 -9.367 4.672 1.00 98.12 122 THR A N 1
ATOM 983 C CA . THR A 1 122 ? -0.941 -8.047 4.526 1.00 98.12 122 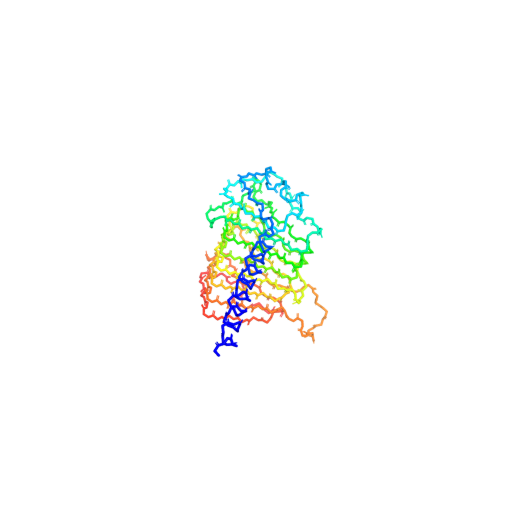THR A CA 1
ATOM 984 C C . THR A 1 122 ? -1.807 -7.968 3.275 1.00 98.12 122 THR A C 1
ATOM 986 O O . THR A 1 122 ? -1.333 -8.224 2.169 1.00 98.12 122 THR A O 1
ATOM 989 N N . ASN A 1 123 ? -3.058 -7.542 3.442 1.00 98.38 123 ASN A N 1
ATOM 990 C CA . ASN A 1 123 ? -4.018 -7.309 2.371 1.00 98.38 123 ASN A CA 1
ATOM 991 C C . ASN A 1 123 ? -4.435 -5.834 2.339 1.00 98.38 123 ASN A C 1
ATOM 993 O O . ASN A 1 123 ? -4.996 -5.305 3.294 1.00 98.38 123 ASN A O 1
ATOM 997 N N . ILE A 1 124 ? -4.195 -5.174 1.210 1.00 98.56 124 ILE A N 1
ATOM 998 C CA . ILE A 1 124 ? -4.622 -3.803 0.937 1.00 98.56 124 ILE A CA 1
ATOM 999 C C . ILE A 1 124 ? -5.610 -3.843 -0.225 1.00 98.56 124 ILE A C 1
ATOM 1001 O O . ILE A 1 124 ? -5.225 -4.124 -1.362 1.00 98.56 124 ILE A O 1
ATOM 1005 N N . VAL A 1 125 ? -6.885 -3.565 0.046 1.00 98.44 125 VAL A N 1
ATOM 1006 C CA . VAL A 1 125 ? -7.973 -3.839 -0.900 1.00 98.44 125 VAL A CA 1
ATOM 1007 C C . VAL A 1 125 ? -8.869 -2.623 -1.105 1.00 98.44 125 VAL A C 1
ATOM 1009 O O . VAL A 1 125 ? -9.384 -2.022 -0.170 1.00 98.44 125 VAL A O 1
ATOM 1012 N N . ASN A 1 126 ? -9.115 -2.269 -2.366 1.00 98.38 126 ASN A N 1
ATOM 1013 C CA . ASN A 1 126 ? -10.062 -1.219 -2.743 1.00 98.38 126 ASN A CA 1
ATOM 1014 C C . ASN A 1 126 ? -9.778 0.144 -2.075 1.00 98.38 126 ASN A C 1
ATOM 1016 O O . ASN A 1 126 ? -10.697 0.852 -1.664 1.00 98.38 126 ASN A O 1
ATOM 1020 N N . ILE A 1 127 ? -8.505 0.534 -1.992 1.00 98.50 127 ILE A N 1
ATOM 1021 C CA . ILE A 1 127 ? -8.105 1.808 -1.383 1.00 98.50 127 ILE A CA 1
ATOM 1022 C C . ILE A 1 127 ? -7.739 2.875 -2.421 1.00 98.50 127 ILE A C 1
ATOM 1024 O O . ILE A 1 127 ? -7.375 2.563 -3.559 1.00 98.50 127 ILE A O 1
ATOM 1028 N N . ASN A 1 128 ? -7.789 4.142 -2.015 1.00 98.62 128 ASN A N 1
ATOM 1029 C CA . ASN A 1 128 ? -7.001 5.200 -2.652 1.00 98.62 128 ASN A CA 1
ATOM 1030 C C . ASN A 1 128 ? -5.820 5.541 -1.735 1.00 98.62 128 ASN A C 1
ATOM 1032 O O . ASN A 1 128 ? -6.043 5.811 -0.558 1.00 98.62 128 ASN A O 1
ATOM 1036 N N . LEU A 1 129 ? -4.589 5.553 -2.246 1.00 98.31 129 LEU A N 1
ATOM 1037 C CA . LEU A 1 129 ? -3.404 5.899 -1.454 1.00 98.31 129 LEU A CA 1
ATOM 1038 C C . LEU A 1 129 ? -2.701 7.128 -2.030 1.00 98.31 129 LEU A C 1
ATOM 1040 O O . LEU A 1 129 ? -2.321 7.132 -3.204 1.00 98.31 129 LEU A O 1
ATOM 1044 N N . TYR A 1 130 ? -2.490 8.132 -1.174 1.00 97.62 130 TYR A N 1
ATOM 1045 C CA . TYR A 1 130 ? -1.891 9.413 -1.547 1.00 97.62 130 TYR A CA 1
ATOM 1046 C C . TYR A 1 130 ? -0.564 9.757 -0.849 1.00 97.62 130 TYR A C 1
ATOM 1048 O O . TYR A 1 130 ? -0.124 10.909 -0.895 1.00 97.62 130 TYR A O 1
ATOM 1056 N N . GLY A 1 131 ? 0.100 8.767 -0.250 1.00 97.00 131 GLY A N 1
ATOM 1057 C CA . GLY A 1 131 ? 1.438 8.898 0.337 1.00 97.00 131 GLY A CA 1
ATOM 1058 C C . GLY A 1 131 ? 2.418 7.830 -0.147 1.00 97.00 131 GLY A C 1
ATOM 1059 O O . GLY A 1 131 ? 2.314 7.340 -1.273 1.00 97.00 131 GLY A O 1
ATOM 1060 N N . VAL A 1 132 ? 3.399 7.495 0.690 1.00 97.56 132 VAL A N 1
ATOM 1061 C CA . VAL A 1 132 ? 4.376 6.428 0.439 1.00 97.56 132 VAL A CA 1
ATOM 1062 C C . VAL A 1 132 ? 3.882 5.121 1.052 1.00 97.56 132 VAL A C 1
ATOM 1064 O O . VAL A 1 132 ? 3.426 5.107 2.191 1.00 97.56 132 VAL A O 1
ATOM 1067 N N . LEU A 1 133 ? 4.000 4.022 0.307 1.00 98.19 133 LEU A N 1
ATOM 1068 C CA . LEU A 1 133 ? 3.836 2.668 0.839 1.00 98.19 133 LEU A CA 1
ATOM 1069 C C . LEU A 1 133 ? 5.215 2.045 1.021 1.00 98.19 133 LEU A C 1
ATOM 1071 O O . LEU A 1 133 ? 5.953 1.904 0.047 1.00 98.19 133 LEU A O 1
ATOM 1075 N N . LYS A 1 134 ? 5.556 1.637 2.237 1.00 97.19 134 LYS A N 1
ATOM 1076 C CA . LYS A 1 134 ? 6.773 0.889 2.530 1.00 97.19 134 LYS A CA 1
ATOM 1077 C C . LYS A 1 134 ? 6.410 -0.465 3.123 1.00 97.19 134 LYS A C 1
ATOM 1079 O O . LYS A 1 134 ? 5.646 -0.552 4.074 1.00 97.19 134 LYS A O 1
ATOM 1084 N N . SER A 1 135 ? 7.006 -1.513 2.577 1.00 95.75 135 SER A N 1
ATOM 1085 C CA . SER A 1 135 ? 6.954 -2.870 3.101 1.00 95.75 135 SER A CA 1
ATOM 1086 C C . SER A 1 135 ? 8.375 -3.346 3.360 1.00 95.75 135 SER A C 1
ATOM 1088 O O . SER A 1 135 ? 9.200 -3.317 2.450 1.00 95.75 135 SER A O 1
ATOM 1090 N N . ASP A 1 136 ? 8.652 -3.787 4.580 1.00 93.12 136 ASP A N 1
ATOM 1091 C CA . ASP A 1 136 ? 9.935 -4.334 5.012 1.00 93.12 136 ASP A CA 1
ATOM 1092 C C . ASP A 1 136 ? 9.702 -5.682 5.694 1.00 93.12 136 ASP A C 1
ATOM 1094 O O . ASP A 1 136 ? 9.413 -5.751 6.887 1.00 93.12 136 ASP A O 1
ATOM 1098 N N . ASN A 1 137 ? 9.713 -6.744 4.890 1.00 88.69 137 ASN A N 1
ATOM 1099 C CA . ASN A 1 137 ? 9.226 -8.063 5.271 1.00 88.69 137 ASN A CA 1
ATOM 1100 C C . ASN A 1 137 ? 10.236 -9.163 4.906 1.00 88.69 137 ASN A C 1
ATOM 1102 O O . ASN A 1 137 ? 11.108 -8.984 4.056 1.00 88.69 137 ASN A O 1
ATOM 1106 N N . LEU A 1 138 ? 10.096 -10.336 5.530 1.00 85.94 138 LEU A N 1
ATOM 1107 C CA . LEU A 1 138 ? 10.861 -11.530 5.161 1.00 85.94 138 LEU A CA 1
ATOM 1108 C C . LEU A 1 138 ? 10.380 -12.108 3.819 1.00 85.94 138 LEU A C 1
ATOM 1110 O O . LEU A 1 138 ? 9.305 -11.774 3.324 1.00 85.94 138 LEU A O 1
ATOM 1114 N N . ASN A 1 139 ? 11.179 -12.980 3.197 1.00 80.88 139 ASN A N 1
ATOM 1115 C CA . ASN A 1 139 ? 10.918 -13.501 1.846 1.00 80.88 139 ASN A CA 1
ATOM 1116 C C . ASN A 1 139 ? 9.645 -14.361 1.744 1.00 80.88 139 ASN A C 1
ATOM 1118 O O . ASN A 1 139 ? 9.042 -14.451 0.676 1.00 80.88 139 ASN A O 1
ATOM 1122 N N . GLU A 1 140 ? 9.245 -14.990 2.842 1.00 85.12 140 GLU A N 1
ATOM 1123 C CA . GLU A 1 140 ? 8.069 -15.845 2.970 1.00 85.12 140 GLU A CA 1
ATOM 1124 C C . GLU A 1 140 ? 6.778 -15.080 3.299 1.00 85.12 140 GLU A C 1
ATOM 1126 O O . GLU A 1 140 ? 5.695 -15.657 3.216 1.00 85.12 140 GLU A O 1
ATOM 1131 N N . TYR A 1 141 ? 6.871 -13.795 3.650 1.00 92.81 141 TYR A N 1
ATOM 1132 C CA . TYR A 1 141 ? 5.711 -12.977 4.010 1.00 92.81 141 TYR A CA 1
ATOM 1133 C C . TYR A 1 141 ? 4.971 -12.490 2.771 1.00 92.81 141 TYR A C 1
ATOM 1135 O O . TYR A 1 141 ? 5.567 -12.288 1.717 1.00 92.81 141 TYR A O 1
ATOM 1143 N N . GLN A 1 142 ? 3.665 -12.285 2.885 1.00 95.88 142 GLN A N 1
ATOM 1144 C CA . GLN A 1 142 ? 2.811 -11.934 1.760 1.00 95.88 142 GLN A CA 1
ATOM 1145 C C . GLN A 1 142 ? 2.302 -10.495 1.861 1.00 95.88 142 GLN A C 1
ATOM 1147 O O . GLN A 1 142 ? 1.779 -10.077 2.893 1.00 95.88 142 GLN A O 1
ATOM 1152 N N . LEU A 1 143 ? 2.395 -9.765 0.748 1.00 97.88 143 LEU A N 1
ATOM 1153 C CA . LEU A 1 143 ? 1.737 -8.477 0.544 1.00 97.88 143 LEU A CA 1
ATOM 1154 C C . LEU A 1 143 ? 0.852 -8.558 -0.701 1.00 97.88 143 LEU A C 1
ATOM 1156 O O . LEU A 1 143 ? 1.340 -8.708 -1.822 1.00 97.88 143 LEU A O 1
ATOM 1160 N N . THR A 1 144 ? -0.454 -8.420 -0.508 1.00 98.50 144 THR A N 1
ATOM 1161 C CA . THR A 1 144 ? -1.442 -8.375 -1.586 1.00 98.50 144 THR A CA 1
ATOM 1162 C C . THR A 1 144 ? -2.025 -6.973 -1.676 1.00 98.50 144 THR A C 1
ATOM 1164 O O . THR A 1 144 ? -2.606 -6.467 -0.721 1.00 98.50 144 THR A O 1
ATOM 1167 N N . ILE A 1 145 ? -1.905 -6.354 -2.843 1.00 98.69 145 ILE A N 1
ATOM 1168 C CA . ILE A 1 145 ? -2.490 -5.060 -3.177 1.00 98.69 145 ILE A CA 1
ATOM 1169 C C . ILE A 1 145 ? -3.508 -5.297 -4.287 1.00 98.69 145 ILE A C 1
ATOM 1171 O O . ILE A 1 145 ? -3.172 -5.822 -5.347 1.00 98.69 145 ILE A O 1
ATOM 1175 N N . SER A 1 146 ? -4.768 -4.942 -4.059 1.00 98.38 146 SER A N 1
ATOM 1176 C CA . SER A 1 146 ? -5.850 -5.189 -5.016 1.00 98.38 146 SER A CA 1
ATOM 1177 C C . SER A 1 146 ? -6.792 -4.001 -5.125 1.00 98.38 146 SER A C 1
ATOM 1179 O O . SER A 1 146 ? -7.205 -3.432 -4.119 1.00 98.38 146 SER A O 1
ATOM 1181 N N . ASN A 1 147 ? -7.185 -3.634 -6.347 1.00 98.31 147 ASN A N 1
ATOM 1182 C CA . ASN A 1 147 ? -8.104 -2.513 -6.595 1.00 98.31 147 ASN A CA 1
ATOM 1183 C C . ASN A 1 147 ? -7.608 -1.164 -6.024 1.00 98.31 147 ASN A C 1
ATOM 1185 O O . ASN A 1 147 ? -8.416 -0.296 -5.667 1.00 98.31 147 ASN A O 1
ATOM 1189 N N . MET A 1 148 ? -6.287 -0.980 -5.913 1.00 98.62 148 MET A N 1
ATOM 1190 C CA . MET A 1 148 ? -5.687 0.250 -5.401 1.00 98.62 148 MET A CA 1
ATOM 1191 C C . MET A 1 148 ? -5.637 1.317 -6.495 1.00 98.62 148 MET A C 1
ATOM 1193 O O . MET A 1 148 ? -5.256 1.041 -7.632 1.00 98.62 148 MET A O 1
ATOM 1197 N N . ASN A 1 149 ? -5.960 2.558 -6.140 1.00 98.56 149 ASN A N 1
ATOM 1198 C CA . ASN A 1 149 ? -5.627 3.733 -6.941 1.00 98.56 149 ASN A CA 1
ATOM 1199 C C . ASN A 1 149 ? -4.542 4.540 -6.216 1.00 98.56 149 ASN A C 1
ATOM 1201 O O . ASN A 1 149 ? -4.790 5.086 -5.143 1.00 98.56 149 ASN A O 1
ATOM 1205 N N . TYR A 1 150 ? -3.339 4.587 -6.778 1.00 98.50 150 TYR A N 1
ATOM 1206 C CA . TYR A 1 150 ? -2.172 5.208 -6.158 1.00 98.50 150 TYR A CA 1
ATOM 1207 C C . TYR A 1 150 ? -1.751 6.476 -6.886 1.00 98.50 150 TYR A C 1
ATOM 1209 O O . TYR A 1 150 ? -1.514 6.446 -8.095 1.00 98.50 150 TYR A O 1
ATOM 1217 N N . LYS A 1 151 ? -1.565 7.564 -6.134 1.00 95.94 151 LYS A N 1
ATOM 1218 C CA . LYS A 1 151 ? -0.931 8.787 -6.630 1.00 95.94 151 LYS A CA 1
ATOM 1219 C C . LYS A 1 151 ? -0.267 9.538 -5.485 1.00 95.94 151 LYS A C 1
ATOM 1221 O O . LYS A 1 151 ? -0.955 9.997 -4.587 1.00 95.94 151 LYS A O 1
ATOM 1226 N N . LYS A 1 152 ? 1.042 9.774 -5.535 1.00 94.06 152 LYS A N 1
ATOM 1227 C CA . LYS A 1 152 ? 1.707 10.564 -4.489 1.00 94.06 152 LYS A CA 1
ATOM 1228 C C . LYS A 1 152 ? 1.367 12.054 -4.600 1.00 94.06 152 LYS A C 1
ATOM 1230 O O . LYS A 1 152 ? 1.827 12.719 -5.530 1.00 94.06 152 LYS A O 1
ATOM 1235 N N . LEU A 1 153 ? 0.599 12.575 -3.638 1.00 92.56 153 LEU A N 1
ATOM 1236 C CA . LEU A 1 153 ? 0.205 13.994 -3.577 1.00 92.56 153 LEU A CA 1
ATOM 1237 C C . LEU A 1 153 ? 1.048 14.830 -2.605 1.00 92.56 153 LEU A C 1
ATOM 1239 O O . LEU A 1 153 ? 0.979 16.056 -2.649 1.00 92.56 153 LEU A O 1
ATOM 1243 N N . GLN A 1 154 ? 1.861 14.182 -1.767 1.00 92.00 154 GLN A N 1
ATOM 1244 C CA . GLN A 1 154 ? 2.761 14.852 -0.826 1.00 92.00 154 GLN A CA 1
ATOM 1245 C C . GLN A 1 154 ? 3.747 15.782 -1.541 1.00 92.00 154 GLN A C 1
ATOM 1247 O O . GLN A 1 154 ? 4.311 15.414 -2.579 1.00 92.00 154 GLN A O 1
ATOM 1252 N N . LYS A 1 155 ? 4.025 16.943 -0.940 1.00 91.44 155 LYS A N 1
ATOM 1253 C CA . LYS A 1 155 ? 4.908 17.985 -1.491 1.00 91.44 155 LYS A CA 1
ATOM 1254 C C . LYS A 1 155 ? 6.387 17.615 -1.420 1.00 91.44 155 LYS A C 1
ATOM 1256 O O . LYS A 1 155 ? 7.161 17.992 -2.296 1.00 91.44 155 LYS A O 1
ATOM 1261 N N . ARG A 1 156 ? 6.806 16.893 -0.377 1.00 90.56 156 ARG A N 1
ATOM 1262 C CA . ARG A 1 156 ? 8.215 16.503 -0.195 1.00 90.56 156 ARG A CA 1
ATOM 1263 C C . ARG A 1 156 ? 8.624 15.446 -1.210 1.00 90.56 156 ARG A C 1
ATOM 1265 O O . ARG A 1 156 ? 7.907 14.468 -1.408 1.00 90.56 156 ARG A O 1
ATOM 1272 N N . MET A 1 157 ? 9.817 15.599 -1.776 1.00 92.75 157 MET A N 1
ATOM 1273 C CA . MET A 1 157 ? 10.430 14.574 -2.619 1.00 92.75 157 MET A CA 1
ATOM 1274 C C . MET A 1 157 ? 10.642 13.271 -1.840 1.00 92.75 157 MET A C 1
ATOM 1276 O O . MET A 1 157 ? 11.215 13.278 -0.748 1.00 92.75 157 MET A O 1
ATOM 1280 N N . SER A 1 158 ? 10.232 12.150 -2.425 1.00 93.94 158 SER A N 1
ATOM 1281 C CA . SER A 1 158 ? 10.639 10.811 -2.000 1.00 93.94 158 SER A CA 1
ATOM 1282 C C . SER A 1 158 ? 11.431 10.150 -3.120 1.00 93.94 158 SER A C 1
ATOM 1284 O O . SER A 1 158 ? 11.227 10.443 -4.297 1.00 93.94 158 SER A O 1
ATOM 1286 N N . LYS A 1 159 ? 12.337 9.235 -2.769 1.00 93.75 159 LYS A N 1
ATOM 1287 C CA . LYS A 1 159 ? 13.032 8.438 -3.787 1.00 93.75 159 LYS A CA 1
ATOM 1288 C C . LYS A 1 159 ? 12.058 7.557 -4.553 1.0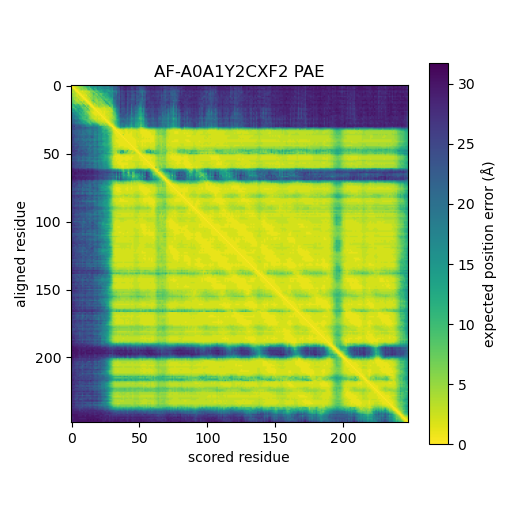0 93.75 159 LYS A C 1
ATOM 1290 O O . LYS A 1 159 ? 12.077 7.543 -5.778 1.00 93.75 159 LYS A O 1
ATOM 1295 N N . ASN A 1 160 ? 11.186 6.875 -3.814 1.00 95.62 160 ASN A N 1
ATOM 1296 C CA . ASN A 1 160 ? 10.211 5.949 -4.365 1.00 95.62 160 ASN A CA 1
ATOM 1297 C C . ASN A 1 160 ? 8.809 6.253 -3.844 1.00 95.62 160 ASN A C 1
ATOM 1299 O O . ASN A 1 160 ? 8.658 6.868 -2.782 1.00 95.62 160 ASN A O 1
ATOM 1303 N N . GLY A 1 161 ? 7.797 5.844 -4.602 1.00 97.06 161 GLY A N 1
ATOM 1304 C CA . GLY A 1 161 ? 6.401 5.927 -4.180 1.00 97.06 161 GLY A CA 1
ATOM 1305 C C . GLY A 1 161 ? 5.956 4.718 -3.355 1.00 97.06 161 GLY A C 1
ATOM 1306 O O . GLY A 1 161 ? 5.329 4.856 -2.308 1.00 97.06 161 GLY A O 1
ATOM 1307 N N . ILE A 1 162 ? 6.331 3.534 -3.824 1.00 98.19 162 ILE A N 1
ATOM 1308 C CA . ILE A 1 162 ? 6.080 2.230 -3.226 1.00 98.19 162 ILE A CA 1
ATOM 1309 C C . ILE A 1 162 ? 7.437 1.533 -3.106 1.00 98.19 162 ILE A C 1
ATOM 1311 O O . ILE A 1 162 ? 8.153 1.371 -4.095 1.00 98.19 162 ILE A O 1
ATOM 1315 N N . LEU A 1 163 ? 7.809 1.143 -1.894 1.00 97.19 163 LEU A N 1
ATOM 1316 C CA . LEU A 1 163 ? 9.072 0.492 -1.577 1.00 97.19 163 LEU A CA 1
ATOM 1317 C C . LEU A 1 163 ? 8.786 -0.870 -0.950 1.00 97.19 163 LEU A C 1
ATOM 1319 O O . LEU A 1 163 ? 8.184 -0.936 0.115 1.00 97.19 163 LEU A O 1
ATOM 1323 N N . ILE A 1 164 ? 9.223 -1.944 -1.597 1.00 95.94 164 ILE A N 1
ATOM 1324 C CA . ILE A 1 164 ? 8.981 -3.317 -1.157 1.00 95.94 164 ILE A CA 1
ATOM 1325 C C . ILE A 1 164 ? 10.321 -4.012 -0.937 1.00 95.94 164 ILE A C 1
ATOM 1327 O O . ILE A 1 164 ? 11.139 -4.127 -1.852 1.00 95.94 164 ILE A O 1
ATOM 1331 N N . HIS A 1 165 ? 10.521 -4.498 0.279 1.00 92.50 165 HIS A N 1
ATOM 1332 C CA . HIS A 1 165 ? 11.626 -5.357 0.659 1.00 92.50 165 HIS A CA 1
ATOM 1333 C C . HIS A 1 165 ? 11.090 -6.728 1.085 1.00 92.50 165 HIS A C 1
ATOM 1335 O O . HIS A 1 165 ? 10.211 -6.818 1.944 1.00 92.50 165 HIS A O 1
ATOM 1341 N N . GLY A 1 166 ? 11.611 -7.774 0.438 1.00 88.88 166 GLY A N 1
ATOM 1342 C CA . GLY A 1 166 ? 11.214 -9.164 0.663 1.00 88.88 166 GLY A CA 1
ATOM 1343 C C . GLY A 1 166 ? 9.815 -9.539 0.156 1.00 88.88 166 GLY A C 1
ATOM 1344 O O . GLY A 1 166 ? 9.142 -8.791 -0.557 1.00 88.88 166 GLY A O 1
ATOM 1345 N N . GLY A 1 167 ? 9.400 -10.745 0.527 1.00 89.31 167 GLY A N 1
ATOM 1346 C CA . GLY A 1 167 ? 8.048 -11.275 0.392 1.00 89.31 167 GLY A CA 1
ATOM 1347 C C . GLY A 1 167 ? 7.615 -11.901 -0.939 1.00 89.31 167 GLY A C 1
ATOM 1348 O O . GLY A 1 167 ? 8.321 -11.954 -1.953 1.00 89.31 167 GLY A O 1
ATOM 1349 N N . ILE A 1 168 ? 6.371 -12.368 -0.906 1.00 94.00 168 ILE A N 1
ATOM 1350 C CA . ILE A 1 168 ? 5.527 -12.749 -2.031 1.00 94.00 168 ILE A CA 1
ATOM 1351 C C . ILE A 1 168 ? 4.542 -11.602 -2.242 1.00 94.00 168 ILE A C 1
ATOM 1353 O O . ILE A 1 168 ? 3.650 -11.364 -1.431 1.00 94.00 168 ILE A O 1
ATOM 1357 N N . ASN A 1 169 ? 4.713 -10.883 -3.342 1.00 97.31 169 ASN A N 1
ATOM 1358 C CA . ASN A 1 169 ? 4.014 -9.636 -3.603 1.00 97.31 169 ASN A CA 1
ATOM 1359 C C . ASN A 1 169 ? 3.046 -9.807 -4.768 1.00 97.31 169 ASN A C 1
ATOM 1361 O O . ASN A 1 169 ? 3.437 -10.257 -5.846 1.00 97.31 169 ASN A O 1
ATOM 1365 N N . VAL A 1 170 ? 1.791 -9.422 -4.565 1.00 98.19 170 VAL A N 1
ATOM 1366 C CA . VAL A 1 170 ? 0.746 -9.457 -5.591 1.00 98.19 170 VAL A CA 1
ATOM 1367 C C . VAL A 1 170 ? 0.182 -8.053 -5.768 1.00 98.19 170 VAL A C 1
ATOM 1369 O O . VAL A 1 170 ? -0.272 -7.451 -4.803 1.00 98.19 170 VAL A O 1
ATOM 1372 N N . ILE A 1 171 ? 0.184 -7.540 -6.997 1.00 98.50 171 ILE A N 1
ATOM 1373 C CA . ILE A 1 171 ? -0.481 -6.289 -7.380 1.00 98.50 171 ILE A CA 1
ATOM 1374 C C . ILE A 1 171 ? -1.531 -6.626 -8.438 1.00 98.50 171 ILE A C 1
ATOM 1376 O O . ILE A 1 171 ? -1.194 -7.049 -9.544 1.00 98.50 171 ILE A O 1
ATOM 1380 N N . ASP A 1 172 ? -2.802 -6.450 -8.095 1.00 98.69 172 ASP A N 1
ATOM 1381 C CA . ASP A 1 172 ? -3.944 -6.839 -8.924 1.00 98.69 172 ASP A CA 1
ATOM 1382 C C . ASP A 1 172 ? -4.910 -5.676 -9.146 1.00 98.69 172 ASP A C 1
ATOM 1384 O O . ASP A 1 172 ? -5.178 -4.886 -8.235 1.00 98.69 172 ASP A O 1
ATOM 1388 N N . ASN A 1 173 ? -5.447 -5.583 -10.361 1.00 98.69 173 ASN A N 1
ATOM 1389 C CA . ASN A 1 173 ? -6.489 -4.641 -10.769 1.00 98.69 173 ASN A CA 1
ATOM 1390 C C . ASN A 1 173 ? -6.265 -3.205 -10.259 1.00 98.69 173 ASN A C 1
ATOM 1392 O O . ASN A 1 173 ? -7.190 -2.521 -9.819 1.00 98.69 173 ASN A O 1
ATOM 1396 N N . SER A 1 174 ? -5.006 -2.764 -10.237 1.00 98.75 174 SER A N 1
ATOM 1397 C CA . SER A 1 174 ? -4.597 -1.518 -9.592 1.00 98.75 174 SER A CA 1
ATOM 1398 C C . SER A 1 174 ? -4.176 -0.479 -10.623 1.00 98.75 174 SER A C 1
ATOM 1400 O O . SER A 1 174 ? -3.688 -0.803 -11.705 1.00 98.75 174 SER A O 1
ATOM 1402 N N . LYS A 1 175 ? -4.373 0.798 -10.292 1.00 98.69 175 LYS A N 1
ATOM 1403 C CA . LYS A 1 175 ? -3.954 1.943 -11.106 1.00 98.69 175 LYS A CA 1
ATOM 1404 C C . LYS A 1 175 ? -2.900 2.724 -10.338 1.00 98.69 175 LYS A C 1
ATOM 1406 O O . LYS A 1 175 ? -3.183 3.234 -9.259 1.00 98.69 175 LYS A O 1
ATOM 1411 N N . ILE A 1 176 ? -1.692 2.802 -10.881 1.00 98.38 176 ILE A N 1
ATOM 1412 C CA . ILE A 1 176 ? -0.529 3.364 -10.198 1.00 98.38 176 ILE A CA 1
ATOM 1413 C C . ILE A 1 176 ? 0.072 4.470 -11.065 1.00 98.38 176 ILE A C 1
ATOM 1415 O O . ILE A 1 176 ? 0.508 4.233 -12.193 1.00 98.38 176 ILE A O 1
ATOM 1419 N N . TYR A 1 177 ? 0.073 5.692 -10.536 1.00 96.75 177 TYR A N 1
ATOM 1420 C CA . TYR A 1 177 ? 0.528 6.884 -11.244 1.00 96.75 177 TYR A CA 1
ATOM 1421 C C . TYR A 1 177 ? 1.804 7.446 -10.620 1.00 96.75 177 TYR A C 1
ATOM 1423 O O . TYR A 1 177 ? 1.965 7.468 -9.397 1.00 96.75 177 TYR A O 1
ATOM 1431 N N . GLY A 1 178 ? 2.700 7.907 -11.489 1.00 92.31 178 GLY A N 1
ATOM 1432 C CA . GLY A 1 178 ? 3.877 8.677 -11.132 1.00 92.31 178 GLY A CA 1
ATOM 1433 C C . GLY A 1 178 ? 3.511 10.044 -10.571 1.00 92.31 178 GLY A C 1
ATOM 1434 O O . GLY A 1 178 ? 2.345 10.434 -10.489 1.00 92.31 178 GLY A O 1
ATOM 1435 N N . SER A 1 179 ? 4.538 10.748 -10.122 1.00 91.38 179 SER A N 1
ATOM 1436 C CA . SER A 1 179 ? 4.434 12.095 -9.589 1.00 91.38 179 SER A CA 1
ATOM 1437 C C . SER A 1 179 ? 5.796 12.765 -9.680 1.00 91.38 179 SER A C 1
ATOM 1439 O O . SER A 1 179 ? 6.828 12.146 -9.415 1.00 91.38 179 SER A O 1
ATOM 1441 N N . THR A 1 180 ? 5.813 14.064 -9.969 1.00 92.19 180 THR A N 1
ATOM 1442 C CA . THR A 1 180 ? 7.041 14.875 -9.935 1.00 92.19 180 THR A CA 1
ATOM 1443 C C . THR A 1 180 ? 7.703 14.880 -8.558 1.00 92.19 180 THR A C 1
ATOM 1445 O O . THR A 1 180 ? 8.880 15.209 -8.453 1.00 92.19 180 THR A O 1
ATOM 1448 N N . THR A 1 181 ? 6.979 14.481 -7.504 1.00 93.50 181 THR A N 1
ATOM 1449 C CA . THR A 1 181 ? 7.513 14.364 -6.144 1.00 93.50 181 THR A CA 1
ATOM 1450 C C . THR A 1 181 ? 8.157 13.003 -5.841 1.00 93.50 181 THR A C 1
ATOM 1452 O O . THR A 1 181 ? 8.503 12.732 -4.687 1.00 93.50 181 THR A O 1
ATOM 1455 N N . ILE A 1 182 ? 8.329 12.144 -6.851 1.00 94.19 182 ILE A N 1
ATOM 1456 C CA . ILE A 1 182 ? 9.101 10.892 -6.812 1.00 94.19 182 ILE A CA 1
ATOM 1457 C C . ILE A 1 182 ? 10.372 11.108 -7.648 1.00 94.19 182 ILE A C 1
ATOM 1459 O O . ILE A 1 182 ? 10.271 11.552 -8.786 1.00 94.19 182 ILE A O 1
ATOM 1463 N N . SER A 1 183 ? 11.566 10.836 -7.112 1.00 91.31 183 SER A N 1
ATOM 1464 C CA . SER A 1 183 ? 12.828 11.127 -7.821 1.00 91.31 183 SER A CA 1
ATOM 1465 C C . SER A 1 183 ? 13.445 9.945 -8.571 1.00 91.31 183 SER A C 1
ATOM 1467 O O . SER A 1 183 ? 14.243 10.172 -9.474 1.00 91.31 183 SER A O 1
ATOM 1469 N N . GLU A 1 184 ? 13.144 8.699 -8.192 1.00 91.44 184 GLU A N 1
ATOM 1470 C CA . GLU A 1 184 ? 13.731 7.497 -8.807 1.00 91.44 184 GLU A CA 1
ATOM 1471 C C . GLU A 1 184 ? 12.645 6.671 -9.513 1.00 91.44 184 GLU A C 1
ATOM 1473 O O . GLU A 1 184 ? 12.453 6.793 -10.728 1.00 91.44 184 GLU A O 1
ATOM 1478 N N . SER A 1 185 ? 11.914 5.843 -8.762 1.00 94.06 185 SER A N 1
ATOM 1479 C CA . SER A 1 185 ? 10.924 4.918 -9.318 1.00 94.06 185 SER A CA 1
ATOM 1480 C C . SER A 1 185 ? 9.593 4.964 -8.579 1.00 94.06 185 SER A C 1
ATOM 1482 O O . SER A 1 185 ? 9.546 5.228 -7.380 1.00 94.06 185 SER A O 1
ATOM 1484 N N . ILE A 1 186 ? 8.484 4.699 -9.271 1.00 96.00 186 ILE A N 1
ATOM 1485 C CA . ILE A 1 186 ? 7.188 4.594 -8.599 1.00 96.00 186 ILE A CA 1
ATOM 1486 C C . ILE A 1 186 ? 7.213 3.389 -7.667 1.00 96.00 186 ILE A C 1
ATOM 1488 O O . ILE A 1 186 ? 6.887 3.541 -6.497 1.00 96.00 186 ILE A O 1
ATOM 1492 N N . ILE A 1 187 ? 7.638 2.227 -8.167 1.00 97.06 187 ILE A N 1
ATOM 1493 C CA . ILE A 1 187 ? 7.743 0.985 -7.403 1.00 97.06 187 ILE A CA 1
ATOM 1494 C C . ILE A 1 187 ? 9.193 0.515 -7.405 1.00 97.06 187 ILE A C 1
ATOM 1496 O O . ILE A 1 187 ? 9.752 0.250 -8.467 1.00 97.06 187 ILE A O 1
ATOM 1500 N N . LYS A 1 188 ? 9.767 0.333 -6.216 1.00 95.69 188 LYS A N 1
ATOM 1501 C CA . LYS A 1 188 ? 11.082 -0.280 -6.025 1.00 95.69 188 LYS A CA 1
ATOM 1502 C C . LYS A 1 188 ? 10.962 -1.565 -5.227 1.00 95.69 188 LYS A C 1
ATOM 1504 O O . LYS A 1 188 ? 10.429 -1.544 -4.121 1.00 95.69 188 LYS A O 1
ATOM 1509 N N . ILE A 1 189 ? 11.495 -2.654 -5.769 1.00 93.94 189 ILE A N 1
ATOM 1510 C CA . ILE A 1 189 ? 11.499 -3.977 -5.142 1.00 93.94 189 ILE A CA 1
ATOM 1511 C C . ILE A 1 189 ? 12.937 -4.474 -5.036 1.00 93.94 189 ILE A C 1
ATOM 1513 O O . ILE A 1 189 ? 13.646 -4.541 -6.039 1.00 93.94 189 ILE A O 1
ATOM 1517 N N . PHE A 1 190 ? 13.389 -4.812 -3.833 1.00 90.00 190 PHE A N 1
ATOM 1518 C CA . PHE A 1 190 ? 14.780 -5.199 -3.591 1.00 90.00 190 PHE A CA 1
ATOM 1519 C C . PHE A 1 190 ? 14.898 -6.188 -2.433 1.00 90.00 190 PHE A C 1
ATOM 1521 O O . PHE A 1 190 ? 14.009 -6.268 -1.591 1.00 90.00 190 PHE A O 1
ATOM 1528 N N . ASN A 1 191 ? 16.010 -6.925 -2.384 1.00 82.00 191 ASN A N 1
ATOM 1529 C CA . ASN A 1 191 ? 16.387 -7.791 -1.267 1.00 82.00 191 ASN A CA 1
ATOM 1530 C C . ASN A 1 191 ? 17.710 -7.290 -0.664 1.00 82.00 191 ASN A C 1
ATOM 1532 O O . ASN A 1 191 ? 18.668 -7.079 -1.405 1.00 82.00 191 ASN A O 1
ATOM 1536 N N . LEU A 1 192 ? 17.772 -7.068 0.653 1.00 68.56 192 LEU A N 1
ATOM 1537 C CA . LEU A 1 192 ? 18.998 -6.657 1.353 1.00 68.56 192 LEU A CA 1
ATOM 1538 C C . LEU A 1 192 ? 19.899 -7.842 1.712 1.00 68.56 192 LEU A C 1
ATOM 1540 O O . LEU A 1 192 ? 21.100 -7.652 1.917 1.00 68.56 192 LEU A O 1
ATOM 1544 N N . ASN A 1 193 ? 19.361 -9.065 1.751 1.00 62.59 193 ASN A N 1
ATOM 1545 C CA . ASN A 1 193 ? 20.113 -10.272 2.088 1.00 62.59 193 ASN A CA 1
ATOM 1546 C C . ASN A 1 193 ? 20.923 -10.774 0.876 1.00 62.59 193 ASN A C 1
ATOM 1548 O O . ASN A 1 193 ? 20.742 -11.884 0.386 1.00 62.59 193 ASN A O 1
ATOM 1552 N N . ASN A 1 194 ? 21.863 -9.941 0.418 1.00 51.66 194 ASN A N 1
ATOM 1553 C CA . ASN A 1 194 ? 22.810 -10.165 -0.683 1.00 51.66 194 ASN A CA 1
ATOM 1554 C C . ASN A 1 194 ? 23.934 -11.162 -0.336 1.00 51.66 194 ASN A C 1
ATOM 1556 O O . ASN A 1 194 ? 25.097 -10.954 -0.684 1.00 51.66 194 ASN A O 1
ATOM 1560 N N . LYS A 1 195 ? 23.631 -12.257 0.365 1.00 48.72 195 LYS A N 1
ATOM 1561 C CA . LYS A 1 195 ? 24.609 -13.330 0.588 1.00 48.72 195 LYS A CA 1
ATOM 1562 C C . LYS A 1 195 ? 24.229 -14.545 -0.255 1.00 48.72 195 LYS A C 1
ATOM 1564 O O . LYS A 1 195 ? 23.551 -15.453 0.210 1.00 48.72 195 LYS A O 1
ATOM 1569 N N . SER A 1 196 ? 24.745 -14.529 -1.487 1.00 46.16 196 SER A N 1
ATOM 1570 C CA . SER A 1 196 ? 24.772 -15.574 -2.526 1.00 46.16 196 SER A CA 1
ATOM 1571 C C . SER A 1 196 ? 23.722 -15.475 -3.646 1.00 46.16 196 SER A C 1
ATOM 1573 O O . SER A 1 196 ? 22.520 -15.649 -3.444 1.00 46.16 196 SER A O 1
ATOM 1575 N N . GLU A 1 197 ? 24.239 -15.324 -4.872 1.00 49.88 197 GLU A N 1
ATOM 1576 C CA . GLU A 1 197 ? 23.560 -15.528 -6.167 1.00 49.88 197 GLU A CA 1
ATOM 1577 C C . GLU A 1 197 ? 22.968 -16.946 -6.332 1.00 49.88 197 GLU A C 1
ATOM 1579 O O . GLU A 1 197 ? 22.225 -17.215 -7.273 1.00 49.88 197 GLU A O 1
ATOM 1584 N N . LEU A 1 198 ? 23.280 -17.856 -5.403 1.00 49.31 198 LEU A N 1
ATOM 1585 C CA . LEU A 1 198 ? 22.928 -19.277 -5.410 1.00 49.31 198 LEU A CA 1
ATOM 1586 C C . LEU A 1 198 ? 21.649 -19.611 -4.628 1.00 49.31 198 LEU A C 1
ATOM 1588 O O . LEU A 1 198 ? 21.236 -20.769 -4.605 1.00 49.31 198 LEU A O 1
ATOM 1592 N N . SER A 1 199 ? 21.014 -18.638 -3.971 1.00 49.72 199 SER A N 1
ATOM 1593 C CA . SER A 1 199 ? 19.846 -18.919 -3.135 1.00 49.72 199 SER A CA 1
ATOM 1594 C C . SER A 1 199 ? 18.530 -18.811 -3.913 1.00 49.72 199 SER A C 1
ATOM 1596 O O . SER A 1 199 ? 18.256 -17.831 -4.605 1.00 49.72 199 SER A O 1
ATOM 1598 N N . ASN A 1 200 ? 17.650 -19.799 -3.725 1.00 56.44 200 ASN A N 1
ATOM 1599 C CA . ASN A 1 200 ? 16.244 -19.821 -4.162 1.00 56.44 200 ASN A CA 1
ATOM 1600 C C . ASN A 1 200 ? 15.373 -18.695 -3.540 1.00 56.44 200 ASN A C 1
ATOM 1602 O O . ASN A 1 200 ? 14.147 -18.763 -3.567 1.00 56.44 200 ASN A O 1
ATOM 1606 N N . ASN A 1 201 ? 15.993 -17.647 -2.996 1.00 65.81 201 ASN A N 1
ATOM 1607 C CA . ASN A 1 201 ? 15.400 -16.590 -2.182 1.00 65.81 201 ASN A CA 1
ATOM 1608 C C . ASN A 1 201 ? 15.032 -15.340 -2.999 1.00 65.81 201 ASN A C 1
ATOM 1610 O O . ASN A 1 201 ? 15.034 -14.223 -2.478 1.00 65.81 201 ASN A O 1
ATOM 1614 N N . LYS A 1 202 ? 14.721 -15.509 -4.292 1.00 79.19 202 LYS A N 1
ATOM 1615 C CA . LYS A 1 202 ? 14.206 -14.409 -5.117 1.00 79.19 202 LYS A CA 1
ATOM 1616 C C . LYS A 1 202 ? 12.839 -13.973 -4.599 1.00 79.19 202 LYS A C 1
ATOM 1618 O O . LYS A 1 202 ? 11.962 -14.810 -4.379 1.00 79.19 202 LYS A O 1
ATOM 1623 N N . ILE A 1 203 ? 12.645 -12.663 -4.488 1.00 89.12 203 ILE A N 1
ATOM 1624 C CA . ILE A 1 203 ? 11.350 -12.065 -4.140 1.00 89.12 203 ILE A CA 1
ATOM 1625 C C . ILE A 1 203 ? 10.368 -12.386 -5.259 1.00 89.12 203 ILE A C 1
ATOM 1627 O O . ILE A 1 203 ? 10.661 -12.125 -6.427 1.00 89.12 203 ILE A O 1
ATOM 1631 N N . LYS A 1 204 ? 9.210 -12.956 -4.931 1.00 92.75 204 LYS A N 1
ATOM 1632 C CA . LYS A 1 204 ? 8.196 -13.291 -5.939 1.00 92.75 204 LYS A CA 1
ATOM 1633 C C . LYS A 1 204 ? 7.278 -12.095 -6.122 1.00 92.75 204 LYS A C 1
ATOM 1635 O O . LYS A 1 204 ? 6.737 -11.586 -5.145 1.00 92.75 204 LYS A O 1
ATOM 1640 N N . VAL A 1 205 ? 7.102 -11.654 -7.360 1.00 95.94 205 VAL A N 1
ATOM 1641 C CA . VAL A 1 205 ? 6.272 -10.498 -7.696 1.00 95.94 205 VAL A CA 1
ATOM 1642 C C . VAL A 1 205 ? 5.323 -10.883 -8.819 1.00 95.94 205 VAL A C 1
ATOM 1644 O O . VAL A 1 205 ? 5.758 -11.262 -9.905 1.00 95.94 205 VAL A O 1
ATOM 1647 N N . TYR A 1 206 ? 4.028 -10.756 -8.560 1.00 97.81 206 TYR A N 1
ATOM 1648 C CA . TYR A 1 206 ? 2.961 -11.024 -9.514 1.00 97.81 206 TYR A CA 1
ATOM 1649 C C . TYR A 1 206 ? 2.169 -9.742 -9.748 1.00 97.81 206 TYR A C 1
ATOM 1651 O O . TYR A 1 206 ? 1.539 -9.221 -8.831 1.00 97.81 206 TYR A O 1
ATOM 1659 N N . ILE A 1 207 ? 2.191 -9.232 -10.974 1.00 98.12 207 ILE A N 1
ATOM 1660 C CA . ILE A 1 207 ? 1.428 -8.054 -11.387 1.00 98.12 207 ILE A CA 1
ATOM 1661 C C . ILE A 1 207 ? 0.397 -8.502 -12.413 1.00 98.12 207 ILE A C 1
ATOM 1663 O O . ILE A 1 207 ? 0.767 -9.075 -13.436 1.00 98.12 207 ILE A O 1
ATOM 1667 N N . LYS A 1 208 ? -0.884 -8.236 -12.165 1.00 98.31 208 LYS A N 1
ATOM 1668 C CA . LYS A 1 208 ? -1.951 -8.620 -13.092 1.00 98.31 208 LYS A CA 1
ATOM 1669 C C . LYS A 1 208 ? -3.038 -7.556 -13.226 1.00 98.31 208 LYS A C 1
ATOM 1671 O O . LYS A 1 208 ? -3.284 -6.795 -12.287 1.00 98.31 208 LYS A O 1
ATOM 1676 N N . ASN A 1 209 ? -3.666 -7.485 -14.401 1.00 98.50 209 ASN A N 1
ATOM 1677 C CA . ASN A 1 209 ? -4.813 -6.612 -14.700 1.00 98.50 209 ASN A CA 1
ATOM 1678 C C . ASN A 1 209 ? -4.620 -5.130 -14.329 1.00 98.50 209 ASN A C 1
ATOM 1680 O O . ASN A 1 209 ? -5.578 -4.435 -14.000 1.00 98.50 209 ASN A O 1
ATOM 1684 N N . SER A 1 210 ? -3.382 -4.637 -14.313 1.00 98.69 210 SER A N 1
ATOM 1685 C CA . SER A 1 210 ? -3.055 -3.351 -13.692 1.00 98.69 210 SER A CA 1
ATOM 1686 C C . SER A 1 210 ? -2.613 -2.307 -14.714 1.00 98.69 210 SER A C 1
ATOM 1688 O O . SER A 1 210 ? -2.141 -2.618 -15.808 1.00 98.69 210 SER A O 1
ATOM 1690 N N . TYR A 1 211 ? -2.764 -1.035 -14.358 1.00 98.44 211 TYR A N 1
ATOM 1691 C CA . TYR A 1 211 ? -2.361 0.108 -15.169 1.00 98.44 211 TYR A CA 1
ATOM 1692 C C . TYR A 1 211 ? -1.300 0.932 -14.448 1.00 98.44 211 TYR A C 1
ATOM 1694 O O . TYR A 1 211 ? -1.509 1.363 -13.316 1.00 98.44 211 TYR A O 1
ATOM 1702 N N . PHE A 1 212 ? -0.204 1.228 -15.138 1.00 97.50 212 PHE A N 1
ATOM 1703 C CA . PHE A 1 212 ? 0.903 2.015 -14.618 1.00 97.50 212 PHE A CA 1
ATOM 1704 C C . PHE A 1 212 ? 1.234 3.169 -15.562 1.00 97.50 212 PHE A C 1
ATOM 1706 O O . PHE A 1 212 ? 1.374 2.968 -16.772 1.00 97.50 212 PHE A O 1
ATOM 1713 N N . SER A 1 213 ? 1.402 4.372 -15.015 1.00 95.75 213 SER A N 1
ATOM 1714 C CA . SER A 1 213 ? 1.808 5.556 -15.777 1.00 95.75 213 SER A CA 1
ATOM 1715 C C . SER A 1 213 ? 2.959 6.280 -15.094 1.00 95.75 213 SER A C 1
ATOM 1717 O O . SER A 1 213 ? 2.778 6.770 -13.989 1.00 95.75 213 SER A O 1
ATOM 1719 N N . GLY A 1 214 ? 4.107 6.407 -15.762 1.00 89.31 214 GLY A N 1
ATOM 1720 C CA . GLY A 1 214 ? 5.264 7.165 -15.255 1.00 89.31 214 GLY A CA 1
ATOM 1721 C C . GLY A 1 214 ? 5.176 8.680 -15.415 1.00 89.31 214 GLY A C 1
ATOM 1722 O O . GLY A 1 214 ? 6.079 9.377 -14.965 1.00 89.31 214 GLY A O 1
ATOM 1723 N N . GLU A 1 215 ? 4.129 9.179 -16.084 1.00 85.56 215 GLU A N 1
ATOM 1724 C CA . GLU A 1 215 ? 3.933 10.603 -16.411 1.00 85.56 215 GLU A CA 1
ATOM 1725 C C . GLU A 1 215 ? 5.168 11.275 -17.061 1.00 85.56 215 GLU A C 1
ATOM 1727 O O . GLU A 1 215 ? 5.353 12.479 -16.956 1.00 85.56 215 GLU A O 1
ATOM 1732 N N . PHE A 1 216 ? 6.010 10.491 -17.748 1.00 81.56 216 PHE A N 1
ATOM 1733 C CA . PHE A 1 216 ? 7.310 10.863 -18.329 1.00 81.56 216 PHE A CA 1
ATOM 1734 C C . PHE A 1 216 ? 8.354 11.386 -17.332 1.00 81.56 216 PHE A C 1
ATOM 1736 O O . PHE A 1 216 ? 9.398 11.884 -17.746 1.00 81.56 216 PHE A O 1
ATOM 1743 N N . VAL A 1 217 ? 8.102 11.243 -16.031 1.00 83.06 217 VAL A N 1
ATOM 1744 C CA . VAL A 1 217 ? 8.965 11.770 -14.965 1.00 83.06 217 VAL A CA 1
ATOM 1745 C C . VAL A 1 217 ? 9.617 10.675 -14.131 1.00 83.06 217 VAL A C 1
ATOM 1747 O O . VAL A 1 217 ? 10.658 10.911 -13.522 1.00 83.06 217 VAL A O 1
ATOM 1750 N N . ASN A 1 218 ? 9.041 9.471 -14.100 1.00 86.81 218 ASN A N 1
ATOM 1751 C CA . ASN A 1 218 ? 9.515 8.398 -13.229 1.00 86.81 218 ASN A CA 1
ATOM 1752 C C . ASN A 1 218 ? 9.758 7.085 -13.972 1.00 86.81 218 ASN A C 1
ATOM 1754 O O . ASN A 1 218 ? 9.013 6.711 -14.886 1.00 86.81 218 ASN A O 1
ATOM 1758 N N . CYS A 1 219 ? 10.746 6.331 -13.485 1.00 91.25 219 CYS A N 1
ATOM 1759 C CA . CYS A 1 219 ? 10.801 4.893 -13.717 1.00 91.25 219 CYS A CA 1
ATOM 1760 C C . CYS A 1 219 ? 9.573 4.244 -13.072 1.00 91.25 219 CYS A C 1
ATOM 1762 O O . CYS A 1 219 ? 9.232 4.563 -11.939 1.00 91.25 219 CYS A O 1
ATOM 1764 N N . ILE A 1 220 ? 8.875 3.349 -13.771 1.00 93.88 220 ILE A N 1
ATOM 1765 C CA . ILE A 1 220 ? 7.659 2.741 -13.213 1.00 93.88 220 ILE A CA 1
ATOM 1766 C C . ILE A 1 220 ? 8.008 1.669 -12.175 1.00 93.88 220 ILE A C 1
ATOM 1768 O O . ILE A 1 220 ? 7.462 1.683 -11.075 1.00 93.88 220 ILE A O 1
ATOM 1772 N N . LEU A 1 221 ? 8.910 0.753 -12.528 1.00 94.19 221 LEU A N 1
ATOM 1773 C CA . LEU A 1 221 ? 9.270 -0.407 -11.720 1.00 94.19 221 LEU A CA 1
ATOM 1774 C C . LEU A 1 221 ? 10.789 -0.607 -11.761 1.00 94.19 221 LEU A C 1
ATOM 1776 O O . LEU A 1 221 ? 11.352 -0.852 -12.825 1.00 94.19 221 LEU A O 1
ATOM 1780 N N . GLU A 1 222 ? 11.437 -0.527 -10.603 1.00 92.94 222 GLU A N 1
ATOM 1781 C CA . GLU A 1 222 ? 12.826 -0.934 -10.388 1.00 92.94 222 GLU A CA 1
ATOM 1782 C C . GLU A 1 222 ? 12.840 -2.215 -9.543 1.00 92.94 222 GLU A C 1
ATOM 1784 O O . GLU A 1 222 ? 12.212 -2.277 -8.487 1.00 92.94 222 GLU A O 1
ATOM 1789 N N . GLY A 1 223 ? 13.548 -3.247 -10.003 1.00 88.94 223 GLY A N 1
ATOM 1790 C CA . GLY A 1 223 ? 13.592 -4.556 -9.355 1.00 88.94 223 GLY A CA 1
ATOM 1791 C C . GLY A 1 223 ? 15.013 -5.096 -9.225 1.00 88.94 223 GLY A C 1
ATOM 1792 O O . GLY A 1 223 ? 15.784 -5.030 -10.179 1.00 88.94 223 GLY A O 1
ATOM 1793 N N . SER A 1 224 ? 15.356 -5.669 -8.073 1.00 86.25 224 SER A N 1
ATOM 1794 C CA . SER A 1 224 ? 16.628 -6.370 -7.839 1.00 86.25 224 SER A CA 1
ATOM 1795 C C . SER A 1 224 ? 16.376 -7.701 -7.130 1.00 86.25 224 SER A C 1
ATOM 1797 O O . SER A 1 224 ? 15.673 -7.733 -6.123 1.00 86.25 224 SER A O 1
ATOM 1799 N N . TYR A 1 225 ? 16.951 -8.794 -7.648 1.00 84.94 225 TYR A N 1
ATOM 1800 C CA . TYR A 1 225 ? 16.781 -10.161 -7.119 1.00 84.94 225 TYR A CA 1
ATOM 1801 C C . TYR A 1 225 ? 15.317 -10.633 -7.043 1.00 84.94 225 TYR A C 1
ATOM 1803 O O . TYR A 1 225 ? 14.892 -11.271 -6.076 1.00 84.94 225 TYR A O 1
ATOM 1811 N N . ILE A 1 226 ? 14.543 -10.334 -8.089 1.00 88.31 226 ILE A N 1
ATOM 1812 C CA . ILE A 1 226 ? 13.117 -10.666 -8.166 1.00 88.31 226 ILE A CA 1
ATOM 1813 C C . ILE A 1 226 ? 12.827 -11.779 -9.182 1.00 88.31 226 ILE A C 1
ATOM 1815 O O . ILE A 1 226 ? 13.501 -11.915 -10.203 1.00 88.31 226 ILE A O 1
ATOM 1819 N N . ASN A 1 227 ? 11.795 -12.568 -8.903 1.00 91.38 227 ASN A N 1
ATOM 1820 C CA . ASN A 1 227 ? 11.083 -13.398 -9.863 1.00 91.38 227 ASN A CA 1
ATOM 1821 C C . ASN A 1 227 ? 9.768 -12.685 -10.201 1.00 91.38 227 ASN A C 1
ATOM 1823 O O . ASN A 1 227 ? 8.843 -12.671 -9.388 1.00 91.38 227 ASN A O 1
ATOM 1827 N N . LEU A 1 228 ? 9.731 -12.047 -11.370 1.00 93.75 228 LEU A N 1
ATOM 1828 C CA . LEU A 1 228 ? 8.647 -11.169 -11.795 1.00 93.75 228 LEU A CA 1
ATOM 1829 C C . LEU A 1 228 ? 7.771 -11.849 -12.847 1.00 93.75 228 LEU A C 1
ATOM 1831 O O . LEU A 1 228 ? 8.262 -12.276 -13.890 1.00 93.75 228 LEU A O 1
ATOM 1835 N N . LYS A 1 229 ? 6.463 -11.858 -12.601 1.00 96.62 229 LYS A N 1
ATOM 1836 C CA . LYS A 1 229 ? 5.435 -12.245 -13.565 1.00 96.62 229 LYS A CA 1
ATOM 1837 C C . LYS A 1 229 ? 4.475 -11.076 -13.770 1.00 96.62 229 LYS A C 1
ATOM 1839 O O . LYS A 1 229 ? 3.925 -10.560 -12.799 1.00 96.62 229 LYS A O 1
ATOM 1844 N N . ILE A 1 230 ? 4.278 -10.669 -15.023 1.00 97.00 230 ILE A N 1
ATOM 1845 C CA . ILE A 1 230 ? 3.339 -9.610 -15.410 1.00 97.00 230 ILE A CA 1
ATOM 1846 C C . ILE A 1 230 ? 2.331 -10.189 -16.403 1.00 97.00 230 ILE A C 1
ATOM 1848 O O . ILE A 1 230 ? 2.733 -10.729 -17.429 1.00 97.00 230 ILE A O 1
ATOM 1852 N N . GLU A 1 231 ? 1.040 -10.050 -16.113 1.00 97.94 231 GLU A N 1
ATOM 1853 C CA . GLU A 1 231 ? -0.066 -10.535 -16.948 1.00 97.94 231 GLU A CA 1
ATOM 1854 C C . GLU A 1 231 ? -1.090 -9.417 -17.173 1.00 97.94 231 GLU A C 1
ATOM 1856 O O . GLU A 1 231 ? -1.358 -8.627 -16.269 1.00 97.94 231 GLU A O 1
ATOM 1861 N N . ASP A 1 232 ? -1.635 -9.304 -18.386 1.00 97.88 232 ASP A N 1
ATOM 1862 C CA . ASP A 1 232 ? -2.763 -8.415 -18.722 1.00 97.88 232 ASP A CA 1
ATOM 1863 C C . ASP A 1 232 ? -2.650 -6.977 -18.174 1.00 97.88 232 ASP A C 1
ATOM 1865 O O . ASP A 1 232 ? -3.628 -6.347 -17.772 1.00 97.88 232 ASP A O 1
ATOM 1869 N N . SER A 1 233 ? -1.425 -6.449 -18.124 1.00 97.88 233 SER A N 1
ATOM 1870 C CA . SER A 1 233 ? -1.117 -5.162 -17.498 1.00 97.88 233 SER A CA 1
ATOM 1871 C C . SER A 1 233 ? -0.534 -4.176 -18.500 1.00 97.88 233 SER A C 1
ATOM 1873 O O . SER A 1 233 ? 0.140 -4.543 -19.463 1.00 97.88 233 SER A O 1
ATOM 1875 N N . LYS A 1 234 ? -0.786 -2.890 -18.265 1.00 97.25 234 LYS A N 1
ATOM 1876 C CA . LYS A 1 234 ? -0.448 -1.805 -19.184 1.00 97.25 234 LYS A CA 1
ATOM 1877 C C . LYS A 1 234 ? 0.496 -0.808 -18.536 1.00 97.25 234 LYS A C 1
ATOM 1879 O O . LYS A 1 234 ? 0.154 -0.192 -17.534 1.00 97.25 234 LYS A O 1
ATOM 1884 N N . PHE A 1 235 ? 1.635 -0.589 -19.179 1.00 95.00 235 PHE A N 1
ATOM 1885 C CA . PHE A 1 235 ? 2.649 0.381 -18.776 1.00 95.00 235 PHE A CA 1
ATOM 1886 C C . PHE A 1 235 ? 2.684 1.512 -19.808 1.00 95.00 235 PHE A C 1
ATOM 1888 O O . PHE A 1 235 ? 2.759 1.257 -21.011 1.00 95.00 235 PHE A O 1
ATOM 1895 N N . LYS A 1 236 ? 2.579 2.765 -19.360 1.00 93.75 236 LYS A N 1
ATOM 1896 C CA . LYS A 1 236 ? 2.565 3.958 -20.219 1.00 93.75 236 LYS A CA 1
ATOM 1897 C C . LYS A 1 236 ? 3.454 5.061 -19.666 1.00 93.75 236 LYS A C 1
ATOM 1899 O O . LYS A 1 236 ? 3.633 5.168 -18.459 1.00 93.75 236 LYS A O 1
ATOM 1904 N N . ASN A 1 237 ? 3.950 5.922 -20.555 1.00 88.75 237 ASN A N 1
ATOM 1905 C CA . ASN A 1 237 ? 4.641 7.164 -20.198 1.00 88.75 237 ASN A CA 1
ATOM 1906 C C . ASN A 1 237 ? 5.747 6.949 -19.146 1.00 88.75 237 ASN A C 1
ATOM 1908 O O . ASN A 1 237 ? 5.904 7.757 -18.239 1.00 88.75 237 ASN A O 1
ATOM 1912 N N . GLY A 1 238 ? 6.447 5.814 -19.196 1.00 81.44 238 GLY A N 1
ATOM 1913 C CA . GLY A 1 238 ? 7.553 5.524 -18.288 1.00 81.44 238 GLY A CA 1
ATOM 1914 C C . GLY A 1 238 ? 8.811 6.265 -18.724 1.00 81.44 238 GLY A C 1
ATOM 1915 O O . GLY A 1 238 ? 9.063 6.387 -19.921 1.00 81.44 238 GLY A O 1
ATOM 1916 N N . PHE A 1 239 ? 9.604 6.730 -17.762 1.00 78.62 239 PHE A N 1
ATOM 1917 C CA . PHE A 1 239 ? 10.953 7.221 -18.016 1.00 78.62 239 PHE A CA 1
ATOM 1918 C C . PHE A 1 239 ? 11.964 6.124 -17.676 1.00 78.62 239 PHE A C 1
ATOM 1920 O O . PHE A 1 239 ? 11.949 5.584 -16.572 1.00 78.62 239 PHE A O 1
ATOM 1927 N N . THR A 1 240 ? 12.849 5.772 -18.605 1.00 65.19 240 THR A N 1
ATOM 1928 C CA . THR A 1 240 ? 13.921 4.804 -18.343 1.00 65.19 240 THR A CA 1
ATOM 1929 C C . THR A 1 240 ? 15.246 5.532 -18.176 1.00 65.19 240 THR A C 1
ATOM 1931 O O . THR A 1 240 ? 15.720 6.168 -19.117 1.00 65.19 240 THR A O 1
ATOM 1934 N N . PHE A 1 241 ? 15.890 5.383 -17.020 1.00 60.28 241 PHE A N 1
ATOM 1935 C CA . PHE A 1 241 ? 17.309 5.711 -16.893 1.00 60.28 241 PHE A CA 1
ATOM 1936 C C . PHE A 1 241 ? 18.136 4.657 -17.661 1.00 60.28 241 PHE A C 1
ATOM 1938 O O . PHE A 1 241 ? 17.754 3.487 -17.702 1.00 60.28 241 PHE A O 1
ATOM 1945 N N . ASN A 1 242 ? 19.253 5.057 -18.278 1.00 55.50 242 ASN A N 1
ATOM 1946 C CA . ASN A 1 242 ? 20.200 4.167 -18.976 1.00 55.50 242 ASN A CA 1
ATOM 1947 C C . ASN A 1 242 ? 19.631 3.390 -20.186 1.00 55.50 242 ASN A C 1
ATOM 1949 O O . ASN A 1 242 ? 19.862 2.192 -20.322 1.00 55.50 242 ASN A O 1
ATOM 1953 N N . ASN A 1 243 ? 18.890 4.052 -21.084 1.00 48.34 243 ASN A N 1
ATOM 1954 C CA . ASN A 1 243 ? 18.388 3.455 -22.339 1.00 48.34 243 ASN A CA 1
ATOM 1955 C C . ASN A 1 243 ? 17.547 2.170 -22.157 1.00 48.34 243 ASN A C 1
ATOM 1957 O O . ASN A 1 243 ? 17.490 1.331 -23.053 1.00 48.34 243 ASN A O 1
ATOM 1961 N N . GLY A 1 244 ? 16.901 1.997 -20.999 1.00 47.12 244 GLY A N 1
ATOM 1962 C CA . GLY A 1 244 ? 16.080 0.817 -20.711 1.00 47.12 244 GLY A CA 1
ATOM 1963 C C . GLY A 1 244 ? 16.859 -0.421 -20.258 1.00 47.12 244 GLY A C 1
ATOM 1964 O O . GLY A 1 244 ? 16.243 -1.465 -20.065 1.00 47.12 244 GLY A O 1
ATOM 1965 N N . TYR A 1 245 ? 18.176 -0.322 -20.042 1.00 32.22 245 TYR A N 1
ATOM 1966 C CA . TYR A 1 245 ? 19.005 -1.430 -19.563 1.00 32.22 245 TYR A CA 1
ATOM 1967 C C . TYR A 1 245 ? 19.804 -1.011 -18.322 1.00 32.22 245 TYR A C 1
ATOM 1969 O O . TYR A 1 245 ? 20.695 -0.164 -18.381 1.00 32.22 245 TYR A O 1
ATOM 1977 N N . LYS A 1 246 ? 19.504 -1.626 -17.176 1.00 40.75 246 LYS A N 1
ATOM 1978 C CA . LYS A 1 246 ? 20.325 -1.538 -15.962 1.00 40.75 246 LYS A CA 1
ATOM 1979 C C . LYS A 1 246 ? 20.711 -2.960 -15.572 1.00 40.75 246 LYS A C 1
ATOM 1981 O O . LYS A 1 246 ? 19.900 -3.687 -15.011 1.00 40.75 246 LYS A O 1
ATOM 1986 N N . HIS A 1 247 ? 21.928 -3.355 -15.939 1.00 26.86 247 HIS A N 1
ATOM 1987 C CA . HIS A 1 247 ? 22.545 -4.580 -15.438 1.00 26.86 247 HIS A CA 1
ATOM 1988 C C . HIS A 1 247 ? 22.792 -4.377 -13.936 1.00 26.86 247 HIS A C 1
ATOM 1990 O O . HIS A 1 247 ? 23.462 -3.414 -13.556 1.00 26.86 247 HIS A O 1
ATOM 1996 N N . ILE A 1 248 ? 22.192 -5.224 -13.103 1.00 37.38 248 ILE A N 1
ATOM 1997 C CA . ILE A 1 248 ? 22.539 -5.395 -11.687 1.00 37.38 248 ILE A CA 1
ATOM 1998 C C . ILE A 1 248 ? 23.049 -6.819 -11.562 1.00 37.38 248 ILE A C 1
ATOM 2000 O O . ILE A 1 248 ? 22.358 -7.709 -12.110 1.00 37.38 248 ILE A O 1
#

Organism: NCBI:txid1754190

Sequence (248 aa):
METNFYCLISKLYIQSDIIKILFFLIIIINVNAIEVSNEDEFKNALNLNSSNIILKSSFSLDNDYYMLNSKVKSIRIIGSSKNVTLSFKNEFNGLHFNEYEHVEIENLSIHGNLDIINCTNTNIVNINLYGVLKSDNLNEYQLTISNMNYKKLQKRMSKNGILIHGGINVIDNSKIYGSTTISESIIKIFNLNNKSELSNNKIKVYIKNSYFSGEFVNCILEGSYINLKIEDSKFKNGFTFNNGYKHI

Nearest PDB structures (foldseek):
  8jli-assembly1_B  TM=3.786E-01  e=1.496E+00  Homo sapiens

pLDDT: mean 84.0, std 17.83, range [26.86, 98.75]

Mean predicted aligned error: 9.73 Å

Secondary structure (DSSP, 8-state):
--HHHHHHHHHHHHHHHHHHHHHHHHHHH---PEEE-SHHHHHHHHHTT-SEEEE-S-EEE-SSEEEE-TT-SEEEEEESSTT-EEEESSTT-EEEEES-SEEEEES-EEESEEEEES-SEEEEES-EE-S-EEEE--TT-EEEEES-EEE---SS-EEEEEEEESSEEEEES-EEE--TTEEEEEEEEE-S--S-TT-S-PEEEEEES-EEE-TTTSEEEEESSEEEEEES-EEES---GGGG----